Protein AF-A0A4W5J808-F1 (afdb_monomer_lite)

Structure (mmCIF, N/CA/C/O backbone):
data_AF-A0A4W5J808-F1
#
_entry.id   AF-A0A4W5J808-F1
#
loop_
_atom_site.group_PDB
_atom_site.id
_atom_site.type_symbol
_atom_site.label_atom_id
_atom_site.label_alt_id
_atom_site.label_comp_id
_atom_site.label_asym_id
_atom_site.label_entity_id
_atom_site.label_seq_id
_atom_site.pdbx_PDB_ins_code
_atom_site.Cartn_x
_atom_site.Cartn_y
_atom_site.Cartn_z
_atom_site.occupancy
_atom_site.B_iso_or_equiv
_atom_site.auth_seq_id
_atom_site.auth_comp_id
_atom_site.auth_asym_id
_atom_site.auth_atom_id
_atom_site.pdbx_PDB_model_num
ATOM 1 N N . MET A 1 1 ? -0.657 8.018 26.891 1.00 48.66 1 MET A N 1
ATOM 2 C CA . MET A 1 1 ? -0.745 6.815 26.042 1.00 48.66 1 MET A CA 1
ATOM 3 C C . MET A 1 1 ? 0.176 5.781 26.646 1.00 48.66 1 MET A C 1
ATOM 5 O O . MET A 1 1 ? 1.344 6.091 26.844 1.00 48.66 1 MET A O 1
ATOM 9 N N . PHE A 1 2 ? -0.355 4.618 27.006 1.00 52.44 2 PHE A N 1
ATOM 10 C CA . PHE A 1 2 ? 0.440 3.509 27.525 1.00 52.44 2 PHE A CA 1
ATOM 11 C C . PHE A 1 2 ? 0.382 2.375 26.500 1.00 52.44 2 PHE A C 1
ATOM 13 O O . PHE A 1 2 ? -0.707 2.020 26.044 1.00 52.44 2 PHE A O 1
ATOM 20 N N . GLN A 1 3 ? 1.549 1.876 26.096 1.00 56.50 3 GLN A N 1
ATOM 21 C CA . GLN A 1 3 ? 1.677 0.667 25.284 1.00 56.50 3 GLN A CA 1
ATOM 22 C C . GLN A 1 3 ? 1.714 -0.528 26.234 1.00 56.50 3 GLN A C 1
ATOM 24 O O . GLN A 1 3 ? 2.425 -0.494 27.239 1.00 56.50 3 GLN A O 1
ATOM 29 N N . VAL A 1 4 ? 0.891 -1.537 25.962 1.00 56.28 4 VAL A N 1
ATOM 30 C CA . VAL A 1 4 ? 0.728 -2.703 26.832 1.00 56.28 4 VAL A CA 1
ATOM 31 C C . VAL A 1 4 ? 1.197 -3.943 26.084 1.00 56.28 4 VAL A C 1
ATOM 33 O O . VAL A 1 4 ? 0.622 -4.304 25.056 1.00 56.28 4 VAL A O 1
ATOM 36 N N . GLU A 1 5 ? 2.216 -4.602 26.633 1.00 57.31 5 GLU A N 1
ATOM 37 C CA . GLU A 1 5 ? 2.639 -5.942 26.235 1.00 57.31 5 GLU A CA 1
ATOM 38 C C . GLU A 1 5 ? 2.544 -6.906 27.429 1.00 57.31 5 GLU A C 1
ATOM 40 O O . GLU A 1 5 ? 3.009 -6.567 28.523 1.00 57.31 5 GLU A O 1
ATOM 45 N N . PRO A 1 6 ? 1.961 -8.109 27.251 1.00 61.16 6 PRO A N 1
ATOM 46 C CA . PRO A 1 6 ? 1.316 -8.623 26.033 1.00 61.16 6 PRO A CA 1
ATOM 47 C C . PRO A 1 6 ? -0.067 -7.989 25.773 1.00 61.16 6 PRO A C 1
ATOM 49 O O . PRO A 1 6 ? -0.650 -7.382 26.669 1.00 61.16 6 PRO A O 1
ATOM 52 N N . ASN A 1 7 ? -0.612 -8.158 24.556 1.00 65.75 7 ASN A N 1
ATOM 53 C CA . ASN A 1 7 ? -1.969 -7.710 24.202 1.00 65.75 7 ASN A CA 1
ATOM 54 C C . ASN A 1 7 ? -2.997 -8.216 25.248 1.00 65.75 7 ASN A C 1
ATOM 56 O O . ASN A 1 7 ? -3.204 -9.431 25.338 1.00 65.75 7 ASN A O 1
ATOM 60 N N . PRO A 1 8 ? -3.674 -7.324 26.002 1.00 71.62 8 PRO A N 1
ATOM 61 C CA . PRO A 1 8 ? -4.620 -7.720 27.048 1.00 71.62 8 PRO A CA 1
ATOM 62 C C . PRO A 1 8 ? -5.931 -8.321 26.503 1.00 71.62 8 PRO A C 1
ATOM 64 O O . PRO A 1 8 ? -6.691 -8.917 27.266 1.00 71.62 8 PRO A O 1
ATOM 67 N N . PHE A 1 9 ? -6.189 -8.213 25.192 1.00 75.12 9 PHE A N 1
ATOM 68 C CA . PHE A 1 9 ? -7.379 -8.721 24.499 1.00 75.12 9 PHE A CA 1
ATOM 69 C C . PHE A 1 9 ? -7.012 -9.670 23.333 1.00 75.12 9 PHE A C 1
ATOM 71 O O . PHE A 1 9 ? -7.185 -9.323 22.158 1.00 75.12 9 PHE A O 1
ATOM 78 N N . PRO A 1 10 ? -6.513 -10.889 23.619 1.00 73.38 10 PRO A N 1
ATOM 79 C CA . PRO A 1 10 ? -5.966 -11.806 22.614 1.00 73.38 10 PRO A CA 1
ATOM 80 C C . PRO A 1 10 ? -7.026 -12.636 21.853 1.00 73.38 10 PRO A C 1
ATOM 82 O O . PRO A 1 10 ? -6.731 -13.730 21.378 1.00 73.38 10 PRO A O 1
ATOM 85 N N . PHE A 1 11 ? -8.275 -12.174 21.766 1.00 76.44 11 PHE A N 1
ATOM 86 C CA . PHE A 1 11 ? -9.407 -12.953 21.245 1.00 76.44 11 PHE A CA 1
ATOM 87 C C . PHE A 1 11 ? -10.362 -12.103 20.391 1.00 76.44 11 PHE A C 1
ATOM 89 O O . PHE A 1 11 ? -10.309 -10.876 20.417 1.00 76.44 11 PHE A O 1
ATOM 96 N N . ASN A 1 12 ? -11.263 -12.768 19.654 1.00 78.88 12 ASN A N 1
ATOM 97 C CA . ASN A 1 12 ? -12.318 -12.153 18.829 1.00 78.88 12 ASN A CA 1
ATOM 98 C C . ASN A 1 12 ? -11.806 -11.141 17.786 1.00 78.88 12 ASN A C 1
ATOM 100 O O . ASN A 1 12 ? -12.382 -10.065 17.613 1.00 78.88 12 ASN A O 1
ATOM 104 N N . PHE A 1 13 ? -10.716 -11.487 17.101 1.00 76.69 13 PHE A N 1
ATOM 105 C CA . PHE A 1 13 ? -10.187 -10.705 15.985 1.00 76.69 13 PHE A CA 1
ATOM 106 C C . PHE A 1 13 ? -11.044 -10.846 14.727 1.00 76.69 13 PHE A C 1
ATOM 108 O O . PHE A 1 13 ? -11.731 -11.854 14.532 1.00 76.69 13 PHE A O 1
ATOM 115 N N . VAL A 1 14 ? -10.930 -9.870 13.826 1.00 72.94 14 VAL A N 1
ATOM 116 C CA . VAL A 1 14 ? -11.426 -10.021 12.456 1.00 72.94 14 VAL A CA 1
ATOM 117 C C . VAL A 1 14 ? -10.689 -11.191 11.793 1.00 72.94 14 VAL A C 1
ATOM 119 O O . VAL A 1 14 ? -9.464 -11.301 11.875 1.00 72.94 14 VAL A O 1
ATOM 122 N N . ALA A 1 15 ? -11.434 -12.090 11.144 1.00 73.94 15 ALA A N 1
ATOM 123 C CA . ALA A 1 15 ? -10.866 -13.271 10.495 1.00 73.94 15 ALA A CA 1
ATOM 124 C C . ALA A 1 15 ? -9.753 -12.877 9.503 1.00 73.94 15 ALA A C 1
ATOM 126 O O . ALA A 1 15 ? -9.943 -11.976 8.690 1.00 73.94 15 ALA A O 1
ATOM 127 N N . ASN A 1 16 ? -8.607 -13.565 9.572 1.00 67.06 16 ASN A N 1
ATOM 128 C CA . ASN A 1 16 ? -7.367 -13.281 8.826 1.00 67.06 16 ASN A CA 1
ATOM 129 C C . ASN A 1 16 ? -6.622 -11.983 9.212 1.00 67.06 16 ASN A C 1
ATOM 131 O O . ASN A 1 16 ? -5.627 -11.652 8.573 1.00 67.06 16 ASN A O 1
ATOM 135 N N . TYR A 1 17 ? -7.041 -11.290 10.277 1.00 67.00 17 TYR A N 1
ATOM 136 C CA . TYR A 1 17 ? -6.385 -10.089 10.809 1.00 67.00 17 TYR A CA 1
ATOM 137 C C . TYR A 1 17 ? -6.139 -10.213 12.314 1.00 67.00 17 TYR A C 1
ATOM 139 O O . TYR A 1 17 ? -6.773 -9.549 13.137 1.00 67.00 17 TYR A O 1
ATOM 147 N N . THR A 1 18 ? -5.191 -11.068 12.697 1.00 73.94 18 THR A N 1
ATOM 148 C CA . THR A 1 18 ? -4.686 -11.079 14.076 1.00 73.94 18 THR A CA 1
ATOM 149 C C . THR A 1 18 ? -3.943 -9.778 14.358 1.00 73.94 18 THR A C 1
ATOM 151 O O . THR A 1 18 ? -3.205 -9.289 13.499 1.00 73.94 18 THR A O 1
ATOM 154 N N . VAL A 1 19 ? -4.129 -9.201 15.545 1.00 66.81 19 VAL A N 1
ATOM 155 C CA . VAL A 1 19 ? -3.359 -8.024 15.973 1.00 66.81 19 VAL A CA 1
ATOM 156 C C . VAL A 1 19 ? -1.873 -8.382 15.976 1.00 66.81 19 VAL A C 1
ATOM 158 O O . VAL A 1 19 ? -1.468 -9.309 16.674 1.00 66.81 19 VAL A O 1
ATOM 161 N N . SER A 1 20 ? -1.089 -7.675 15.161 1.00 66.56 20 SER A N 1
ATOM 162 C CA . SER A 1 20 ? 0.357 -7.895 15.009 1.00 66.56 20 SER A CA 1
ATOM 163 C C . SER A 1 20 ? 1.186 -6.774 15.638 1.00 66.56 20 SER A C 1
ATOM 165 O O . SER A 1 20 ? 2.381 -6.937 15.860 1.00 66.56 20 SER A O 1
ATOM 167 N N . THR A 1 21 ? 0.564 -5.631 15.931 1.00 67.19 21 THR A N 1
ATOM 168 C CA . THR A 1 21 ? 1.190 -4.532 16.668 1.00 67.19 21 THR A CA 1
ATOM 169 C C . THR A 1 21 ? 1.047 -4.703 18.177 1.00 67.19 21 THR A C 1
ATOM 171 O O . THR A 1 21 ? 0.202 -5.461 18.655 1.00 67.19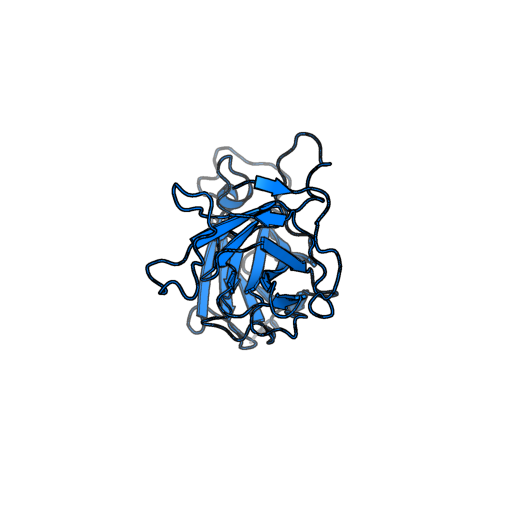 21 THR A O 1
ATOM 174 N N . GLU A 1 22 ? 1.811 -3.916 18.930 1.00 70.38 22 GLU A N 1
ATOM 175 C CA . GLU A 1 22 ? 1.505 -3.598 20.326 1.00 70.38 22 GLU A CA 1
ATOM 176 C C . GLU A 1 22 ? 0.061 -3.065 20.464 1.00 70.38 22 GLU A C 1
ATOM 178 O O . GLU A 1 22 ? -0.581 -2.691 19.475 1.00 70.38 22 GLU A O 1
ATOM 183 N N . VAL A 1 23 ? -0.456 -3.003 21.696 1.00 68.19 23 VAL A N 1
ATOM 184 C CA . VAL A 1 23 ? -1.757 -2.384 21.994 1.00 68.19 23 VAL A CA 1
ATOM 185 C C . VAL A 1 23 ? -1.537 -1.055 22.688 1.00 68.19 23 VAL A C 1
ATOM 187 O O . VAL A 1 23 ? -0.856 -0.985 23.711 1.00 68.19 23 VAL A O 1
ATOM 190 N N . ALA A 1 24 ? -2.150 -0.001 22.162 1.00 66.88 24 ALA A N 1
ATOM 191 C CA . ALA A 1 24 ? -2.162 1.296 22.814 1.00 66.88 24 ALA A CA 1
ATOM 192 C C . ALA A 1 24 ? -3.522 1.563 23.452 1.00 66.88 24 ALA A C 1
ATOM 194 O O . ALA A 1 24 ? -4.551 1.395 22.804 1.00 66.88 24 ALA A O 1
ATOM 195 N N . SER A 1 25 ? -3.528 2.033 24.698 1.00 61.59 25 SER A N 1
ATOM 196 C CA . SER A 1 25 ? -4.752 2.473 25.372 1.00 61.59 25 SER A CA 1
ATOM 197 C C . SER A 1 25 ? -4.634 3.919 25.855 1.00 61.59 25 SER A C 1
ATOM 199 O O . SER A 1 25 ? -3.560 4.386 26.270 1.00 61.59 25 SER A O 1
ATOM 201 N N . MET A 1 26 ? -5.749 4.644 25.767 1.00 64.69 26 MET A N 1
ATOM 202 C CA . MET A 1 26 ? -5.923 5.988 26.308 1.00 64.69 26 MET A CA 1
ATOM 203 C C . MET A 1 26 ? -7.266 6.070 27.032 1.00 64.69 26 MET A C 1
ATOM 205 O O . MET A 1 26 ? -8.298 5.728 26.468 1.00 64.69 26 MET A O 1
ATOM 209 N N . GLU A 1 27 ? -7.239 6.549 28.274 1.00 64.81 27 GLU A N 1
ATOM 210 C CA . GLU A 1 27 ? -8.421 6.786 29.102 1.00 64.81 27 GLU A CA 1
ATOM 211 C C . GLU A 1 27 ? -8.396 8.244 29.576 1.00 64.81 27 GLU A C 1
ATOM 213 O O . GLU A 1 27 ? -7.372 8.714 30.079 1.00 64.81 27 GLU A O 1
ATOM 218 N N . PHE A 1 28 ? -9.517 8.954 29.435 1.00 62.00 28 PHE A N 1
ATOM 219 C CA . PHE A 1 28 ? -9.739 10.226 30.118 1.00 62.00 28 PHE A CA 1
ATOM 220 C C . PHE A 1 28 ? -10.560 9.983 31.380 1.00 62.00 28 PHE A C 1
ATOM 222 O O . PHE A 1 28 ? -11.562 9.270 31.351 1.00 62.00 28 PHE A O 1
ATOM 229 N N . ARG A 1 29 ? -10.148 10.604 32.486 1.00 61.34 29 ARG A N 1
ATOM 230 C CA . ARG A 1 29 ? -10.893 10.603 33.746 1.00 61.34 29 ARG A CA 1
ATOM 231 C C . ARG A 1 29 ? -11.205 12.033 34.158 1.00 61.34 29 ARG A C 1
ATOM 233 O O . ARG A 1 29 ? -10.364 12.914 33.998 1.00 61.34 29 ARG A O 1
ATOM 240 N N . ALA A 1 30 ? -12.399 12.257 34.694 1.00 62.97 30 ALA A N 1
ATOM 241 C CA . ALA A 1 30 ? -12.714 13.496 35.394 1.00 62.97 30 ALA A CA 1
ATOM 242 C C . ALA A 1 30 ? -11.941 13.553 36.726 1.00 62.97 30 ALA A C 1
ATOM 244 O O . ALA A 1 30 ? -11.444 12.531 37.201 1.00 62.97 30 ALA A O 1
ATOM 245 N N . GLU A 1 31 ? -11.856 14.726 37.365 1.00 73.00 31 GLU A N 1
ATOM 246 C CA . GLU A 1 31 ? -11.135 14.893 38.646 1.00 73.00 31 GLU A CA 1
ATOM 247 C C . GLU A 1 31 ? -11.632 13.944 39.753 1.00 73.00 31 GLU A C 1
ATOM 249 O O . GLU A 1 31 ? -10.880 13.567 40.646 1.00 73.00 31 GLU A O 1
ATOM 254 N N . ASN A 1 32 ? -12.887 13.496 39.665 1.00 72.25 32 ASN A N 1
ATOM 255 C CA . ASN A 1 32 ? -13.487 12.513 40.568 1.00 72.25 32 ASN A CA 1
ATOM 256 C C . ASN A 1 32 ? -13.116 11.045 40.244 1.00 72.25 32 ASN A C 1
ATOM 258 O O . ASN A 1 32 ? -13.666 10.128 40.850 1.00 72.25 32 ASN A O 1
ATOM 262 N N . GLY A 1 33 ? -12.238 10.807 39.266 1.00 69.56 33 GLY A N 1
ATOM 263 C CA . GLY A 1 33 ? -11.782 9.483 38.844 1.00 69.56 33 GLY A CA 1
ATOM 264 C C . GLY A 1 33 ? -12.746 8.709 37.940 1.00 69.56 33 GLY A C 1
ATOM 265 O O . GLY A 1 33 ? -12.393 7.603 37.518 1.00 69.56 33 GLY A O 1
ATOM 266 N N . SER A 1 34 ? -13.926 9.261 37.627 1.00 71.31 34 SER A N 1
ATOM 267 C CA . SER A 1 34 ? -14.876 8.652 36.686 1.00 71.31 34 SER A CA 1
ATOM 268 C C . SER A 1 34 ? -14.357 8.730 35.252 1.00 71.31 34 SER A C 1
ATOM 270 O O . SER A 1 34 ? -13.792 9.746 34.846 1.00 71.31 34 SER A O 1
ATOM 272 N N . GLN A 1 35 ? -14.535 7.648 34.495 1.00 61.66 35 GLN A N 1
ATOM 273 C CA . GLN A 1 35 ? -14.165 7.595 33.085 1.00 61.66 35 GLN A CA 1
ATOM 274 C C . GLN A 1 35 ? -15.021 8.589 32.292 1.00 61.66 35 GLN A C 1
ATOM 276 O O . GLN A 1 35 ? -16.243 8.609 32.438 1.00 61.66 35 GLN A O 1
ATOM 281 N N . ILE A 1 36 ? -14.381 9.406 31.458 1.00 57.44 36 ILE A N 1
ATOM 282 C CA . ILE A 1 36 ? -15.054 10.277 30.495 1.00 57.44 36 ILE A CA 1
ATOM 283 C C . ILE A 1 36 ? -15.150 9.485 29.188 1.00 57.44 36 ILE A C 1
ATOM 285 O O . ILE A 1 36 ? -14.131 9.324 28.508 1.00 57.44 36 ILE A O 1
ATOM 289 N N . PRO A 1 37 ? -16.334 8.961 28.825 1.00 56.88 37 PRO A N 1
ATOM 290 C CA . PRO A 1 37 ? -16.509 8.320 27.535 1.00 56.88 37 PRO A CA 1
ATOM 291 C C . PRO A 1 37 ? -16.408 9.391 26.450 1.00 56.88 37 PRO A C 1
ATOM 293 O O . PRO A 1 37 ? -17.203 10.328 26.419 1.00 56.88 37 PRO A O 1
ATOM 296 N N . ILE A 1 38 ? -15.423 9.260 25.564 1.00 56.75 38 ILE A N 1
ATOM 297 C CA . ILE A 1 38 ? -15.397 10.012 24.313 1.00 56.75 38 ILE A CA 1
ATOM 298 C C . ILE A 1 38 ? -15.801 9.031 23.215 1.00 56.75 38 ILE A C 1
ATOM 300 O O . ILE A 1 38 ? -15.002 8.199 22.784 1.00 56.75 38 ILE A O 1
ATOM 304 N N . SER A 1 39 ? -17.071 9.095 22.827 1.00 57.03 39 SER A N 1
ATOM 305 C CA . SER A 1 39 ? -17.605 8.418 21.650 1.00 57.03 39 SER A CA 1
ATOM 306 C C . SER A 1 39 ? -17.792 9.443 20.536 1.00 57.03 39 SER A C 1
ATOM 308 O O . SER A 1 39 ? -18.236 10.560 20.799 1.00 57.03 39 SER A O 1
ATOM 310 N N . ASP A 1 40 ? -17.483 9.045 19.304 1.00 60.34 40 ASP A N 1
ATOM 311 C CA . ASP A 1 40 ? -17.917 9.750 18.095 1.00 60.34 40 ASP A CA 1
ATOM 312 C C . ASP A 1 40 ? -17.328 11.158 17.931 1.00 60.34 40 ASP A C 1
ATOM 314 O O . ASP A 1 40 ? -18.039 12.125 17.655 1.00 60.34 40 ASP A O 1
ATOM 318 N N . LEU A 1 41 ? -16.002 11.269 18.073 1.00 65.38 41 LEU A N 1
ATOM 319 C CA . LEU A 1 41 ? -15.293 12.478 17.647 1.00 65.38 41 LEU A CA 1
ATOM 320 C C . LEU A 1 41 ? -15.590 12.752 16.166 1.00 65.38 41 LEU A C 1
ATOM 322 O O . LEU A 1 41 ? -15.536 11.842 15.335 1.00 65.38 41 LEU A O 1
ATOM 326 N N . ASP A 1 42 ? -15.888 14.012 15.846 1.00 69.44 42 ASP A N 1
ATOM 327 C CA . ASP A 1 42 ? -16.000 14.471 14.460 1.00 69.44 42 ASP A CA 1
ATOM 328 C C . ASP A 1 42 ? -14.661 14.280 13.727 1.00 69.44 42 ASP A C 1
ATOM 330 O O . ASP A 1 42 ? -13.604 14.203 14.356 1.00 69.44 42 ASP A O 1
ATOM 334 N N . ASP A 1 43 ? -14.677 14.245 12.396 1.00 66.94 43 ASP A N 1
ATOM 335 C CA . ASP A 1 43 ? -13.485 14.038 11.558 1.00 66.94 43 ASP A CA 1
ATOM 336 C C . ASP A 1 43 ? -12.378 15.048 11.902 1.00 66.94 43 ASP A C 1
ATOM 338 O O . ASP A 1 43 ? -11.196 14.709 11.956 1.00 66.94 43 ASP A O 1
ATOM 342 N N . ASN A 1 44 ? -12.778 16.281 12.229 1.00 68.81 44 ASN A N 1
ATOM 343 C CA . ASN A 1 44 ? -11.887 17.375 12.620 1.00 68.81 44 ASN A CA 1
ATOM 344 C C . ASN A 1 44 ? -11.273 17.215 14.022 1.00 68.81 44 ASN A C 1
ATOM 346 O O . ASN A 1 44 ? -10.380 17.974 14.396 1.00 68.81 44 ASN A O 1
ATOM 350 N N . GLN A 1 45 ? -11.777 16.272 14.815 1.00 72.62 45 GLN A N 1
ATOM 351 C CA . GLN A 1 45 ? -11.338 15.975 16.178 1.00 72.62 45 GLN A CA 1
ATOM 352 C C . GLN A 1 45 ? -10.777 14.553 16.309 1.00 72.62 45 GLN A C 1
ATOM 354 O O . GLN A 1 45 ? -10.458 14.132 17.421 1.00 72.62 45 GLN A O 1
ATOM 359 N N . ALA A 1 46 ? -10.654 13.814 15.202 1.00 79.38 46 ALA A N 1
ATOM 360 C CA . ALA A 1 46 ? -10.153 12.451 15.214 1.00 79.38 46 ALA A CA 1
ATOM 361 C C . ALA A 1 46 ? -8.732 12.375 15.792 1.00 79.38 46 ALA A C 1
ATOM 363 O O . ALA A 1 46 ? -7.894 13.264 15.617 1.00 79.38 46 ALA A O 1
ATOM 364 N N . ILE A 1 47 ? -8.462 11.287 16.505 1.00 82.88 47 ILE A N 1
ATOM 365 C CA . ILE A 1 47 ? -7.197 11.072 17.195 1.00 82.88 47 ILE A CA 1
ATOM 366 C C . ILE A 1 47 ? -6.275 10.269 16.284 1.00 82.88 47 ILE A C 1
ATOM 368 O O . ILE A 1 47 ? -6.641 9.196 15.809 1.00 82.88 47 ILE A O 1
ATOM 372 N N . THR A 1 48 ? -5.044 10.743 16.100 1.00 87.88 48 THR A N 1
ATOM 373 C CA . THR A 1 48 ? -3.995 9.956 15.446 1.00 87.88 48 THR A CA 1
ATOM 374 C C . THR A 1 48 ? -3.291 9.079 16.470 1.00 87.88 48 THR A C 1
ATOM 376 O O . THR A 1 48 ? -2.620 9.564 17.382 1.00 87.88 48 THR A O 1
ATOM 379 N N . VAL A 1 49 ? -3.418 7.770 16.299 1.00 87.62 49 VAL A N 1
ATOM 380 C CA . VAL A 1 49 ? -2.790 6.744 17.127 1.00 87.62 49 VAL A CA 1
ATOM 381 C C . VAL A 1 49 ? -1.726 6.041 16.304 1.00 87.62 49 VAL A C 1
ATOM 383 O O . VAL A 1 49 ? -1.953 5.682 15.153 1.00 87.62 49 VAL A O 1
ATOM 386 N N . ALA A 1 50 ? -0.555 5.823 16.892 1.00 87.56 50 ALA A N 1
ATOM 387 C CA . ALA A 1 50 ? 0.536 5.145 16.218 1.00 87.56 50 ALA A CA 1
ATOM 388 C C . ALA A 1 50 ? 1.092 4.026 17.098 1.00 87.56 50 ALA A C 1
ATOM 390 O O . ALA A 1 50 ? 1.522 4.277 18.225 1.00 87.56 50 ALA A O 1
ATOM 391 N N . VAL A 1 51 ? 1.075 2.803 16.573 1.00 84.00 51 VAL A N 1
ATOM 392 C CA . VAL A 1 51 ? 1.328 1.564 17.312 1.00 84.00 51 VAL A CA 1
ATOM 393 C C . VAL A 1 51 ? 2.447 0.781 16.635 1.00 84.00 51 VAL A C 1
ATOM 395 O O . VAL A 1 51 ? 2.445 0.619 15.413 1.00 84.00 51 VAL A O 1
ATOM 398 N N . ASN A 1 52 ? 3.436 0.344 17.413 1.00 83.12 52 ASN A N 1
ATOM 399 C CA . ASN A 1 52 ? 4.622 -0.320 16.879 1.00 83.12 52 ASN A CA 1
ATOM 400 C C . ASN A 1 52 ? 4.318 -1.781 16.550 1.00 83.12 52 ASN A C 1
ATOM 402 O O . ASN A 1 52 ? 3.517 -2.427 17.220 1.00 83.12 52 ASN A O 1
ATOM 406 N N . ASN A 1 53 ? 4.962 -2.305 15.516 1.00 76.06 53 ASN A N 1
ATOM 407 C CA . ASN A 1 53 ? 4.909 -3.718 15.181 1.00 76.06 53 ASN A CA 1
ATOM 408 C C . ASN A 1 53 ? 5.851 -4.495 16.120 1.00 76.06 53 ASN A C 1
ATOM 410 O O . ASN A 1 53 ? 7.066 -4.325 16.027 1.00 76.06 53 ASN A O 1
ATOM 414 N N . GLY A 1 54 ? 5.307 -5.329 17.014 1.00 57.22 54 GLY A N 1
ATOM 415 C CA . GLY A 1 54 ? 6.074 -6.002 18.079 1.00 57.22 54 GLY A CA 1
ATOM 416 C C . GLY A 1 54 ? 7.124 -7.001 17.570 1.00 57.22 54 GLY A C 1
ATOM 417 O O . GLY A 1 54 ? 8.015 -7.401 18.307 1.00 57.22 54 GLY A O 1
ATOM 418 N N . SER A 1 55 ? 7.077 -7.380 16.287 1.00 52.31 55 SER A N 1
ATOM 419 C CA . SER A 1 55 ? 8.092 -8.230 15.650 1.00 52.31 55 SER A CA 1
ATOM 420 C C . SER A 1 55 ? 9.278 -7.459 15.047 1.00 52.31 55 SER A C 1
ATOM 422 O O . SER A 1 55 ? 10.130 -8.074 14.412 1.00 52.31 55 SER A O 1
ATOM 424 N N . ALA A 1 56 ? 9.317 -6.124 15.149 1.00 47.06 56 ALA A N 1
ATOM 425 C CA . ALA A 1 56 ? 10.355 -5.291 14.526 1.00 47.06 56 ALA A CA 1
ATOM 426 C C . ALA A 1 56 ? 11.623 -5.119 15.390 1.00 47.06 56 ALA A C 1
ATOM 428 O O . ALA A 1 56 ? 12.612 -4.543 14.933 1.00 47.06 56 ALA A O 1
ATOM 429 N N . THR A 1 57 ? 11.627 -5.626 16.622 1.00 35.22 57 THR A N 1
ATOM 430 C CA . THR A 1 57 ? 12.827 -5.731 17.454 1.00 35.22 57 THR A CA 1
ATOM 431 C C . THR A 1 57 ? 13.514 -7.060 17.159 1.00 35.22 57 THR A C 1
ATOM 433 O O . THR A 1 57 ? 13.166 -8.041 17.795 1.00 35.22 57 THR A O 1
ATOM 436 N N . ASP A 1 58 ? 14.383 -7.111 16.138 1.00 34.03 58 ASP A N 1
ATOM 437 C CA . ASP A 1 58 ? 15.538 -8.040 16.032 1.00 34.03 58 ASP A CA 1
ATOM 438 C C . ASP A 1 58 ? 16.254 -7.947 14.666 1.00 34.03 58 ASP A C 1
ATOM 440 O O . ASP A 1 58 ? 16.556 -8.939 14.002 1.00 34.03 58 ASP A O 1
ATOM 444 N N . SER A 1 59 ? 16.603 -6.737 14.225 1.00 33.00 59 SER A N 1
ATOM 445 C CA . SER A 1 59 ? 17.577 -6.581 13.138 1.00 33.00 59 SER A CA 1
ATOM 446 C C . SER A 1 59 ? 18.608 -5.519 13.495 1.00 33.00 59 SER A C 1
ATOM 448 O O . SER A 1 59 ? 18.369 -4.318 13.379 1.00 33.00 59 SER A O 1
ATOM 450 N N . ASN A 1 60 ? 19.756 -6.006 13.966 1.00 30.27 60 ASN A N 1
ATOM 451 C CA . ASN A 1 60 ? 20.997 -5.279 14.208 1.00 30.27 60 ASN A CA 1
ATOM 452 C C . ASN A 1 60 ? 21.218 -4.106 13.237 1.00 30.27 60 ASN A C 1
ATOM 454 O O . ASN A 1 60 ? 21.437 -4.327 12.052 1.00 30.27 60 ASN A O 1
ATOM 458 N N . GLY A 1 61 ? 21.261 -2.880 13.768 1.00 30.11 61 GLY A N 1
ATOM 459 C CA . GLY A 1 61 ? 22.271 -1.864 13.432 1.00 30.11 61 GLY A CA 1
ATOM 460 C C . GLY A 1 61 ? 22.483 -1.430 11.973 1.00 30.11 61 GLY A C 1
ATOM 461 O O . GLY A 1 61 ? 23.470 -0.749 11.710 1.00 30.11 61 GLY A O 1
ATOM 462 N N . ALA A 1 62 ? 21.604 -1.770 11.034 1.00 29.38 62 ALA A N 1
ATOM 463 C CA . ALA A 1 62 ? 21.658 -1.307 9.653 1.00 29.38 62 ALA A CA 1
ATOM 464 C C . ALA A 1 62 ? 20.232 -1.010 9.184 1.00 29.38 62 ALA A C 1
ATOM 466 O O . ALA A 1 62 ? 19.399 -1.907 9.094 1.00 29.38 62 ALA A O 1
ATOM 467 N N . GLY A 1 63 ? 19.934 0.269 8.950 1.00 34.66 63 GLY A N 1
ATOM 468 C CA . GLY A 1 63 ? 18.598 0.733 8.599 1.00 34.66 63 GLY A CA 1
ATOM 469 C C . GLY A 1 63 ? 18.067 0.065 7.335 1.00 34.66 63 GLY A C 1
ATOM 470 O O . GLY A 1 63 ? 18.450 0.434 6.231 1.00 34.66 63 GLY A O 1
ATOM 471 N N . VAL A 1 64 ? 17.149 -0.883 7.508 1.00 39.00 64 VAL A N 1
ATOM 472 C CA . VAL A 1 64 ? 16.220 -1.313 6.466 1.00 39.00 64 VAL A CA 1
ATOM 473 C C . VAL A 1 64 ? 14.840 -1.408 7.106 1.00 39.00 64 VAL A C 1
ATOM 475 O O . VAL A 1 64 ? 14.425 -2.430 7.639 1.00 39.00 64 VAL A O 1
ATOM 478 N N . THR A 1 65 ? 14.130 -0.287 7.051 1.00 47.09 65 THR A N 1
ATOM 479 C CA . THR A 1 65 ? 12.705 -0.092 7.356 1.00 47.09 65 THR A CA 1
ATOM 480 C C . THR A 1 65 ? 11.811 -0.736 6.282 1.00 47.09 65 THR A C 1
ATOM 482 O O . THR A 1 65 ? 10.880 -0.116 5.765 1.00 47.09 65 THR A O 1
ATOM 485 N N . GLY A 1 66 ? 12.147 -1.958 5.867 1.00 54.88 66 GLY A N 1
ATOM 486 C CA . GLY A 1 66 ? 11.602 -2.581 4.665 1.00 54.88 66 GLY A CA 1
ATOM 487 C C . GLY A 1 66 ? 10.290 -3.310 4.920 1.00 54.88 66 GLY A C 1
ATOM 488 O O . GLY A 1 66 ? 10.206 -4.171 5.794 1.00 54.88 66 GLY A O 1
ATOM 489 N N . VAL A 1 67 ? 9.277 -3.012 4.108 1.00 63.22 67 VAL A N 1
ATOM 490 C CA . VAL A 1 67 ? 8.171 -3.946 3.869 1.00 63.22 67 VAL A CA 1
ATOM 491 C C . VAL A 1 67 ? 8.759 -5.257 3.337 1.00 63.22 67 VAL A C 1
ATOM 493 O O . VAL A 1 67 ? 9.678 -5.195 2.515 1.00 63.22 67 VAL A O 1
ATOM 496 N N . PRO A 1 68 ? 8.264 -6.437 3.759 1.00 73.62 68 PRO A N 1
ATOM 497 C CA . PRO A 1 68 ? 8.699 -7.703 3.182 1.00 73.62 68 PRO A CA 1
ATOM 498 C C . PRO A 1 68 ? 8.636 -7.665 1.652 1.00 73.62 68 PRO A C 1
ATOM 500 O O . PRO A 1 68 ? 7.633 -7.250 1.067 1.00 73.62 68 PRO A O 1
ATOM 503 N N . LEU A 1 69 ? 9.734 -8.064 1.007 1.00 83.44 69 LEU A N 1
ATOM 504 C CA . LEU A 1 69 ? 9.844 -8.050 -0.447 1.00 83.44 69 LEU A CA 1
ATOM 505 C C . LEU A 1 69 ? 8.810 -9.011 -1.049 1.00 83.44 69 LEU A C 1
ATOM 507 O O . LEU A 1 69 ? 8.908 -10.221 -0.861 1.00 83.44 69 LEU A O 1
ATOM 511 N N . ALA A 1 70 ? 7.850 -8.473 -1.798 1.00 87.75 70 ALA A N 1
ATOM 512 C CA . ALA A 1 70 ? 6.844 -9.257 -2.509 1.00 87.75 70 ALA A CA 1
ATOM 513 C C . ALA A 1 70 ? 7.360 -9.763 -3.865 1.00 87.75 70 ALA A C 1
ATOM 515 O O . ALA A 1 70 ? 6.938 -10.812 -4.344 1.00 87.75 70 ALA A O 1
ATOM 516 N N . GLY A 1 71 ? 8.290 -9.041 -4.494 1.00 91.06 71 GLY A N 1
ATOM 517 C CA . GLY A 1 71 ? 8.922 -9.483 -5.733 1.00 91.06 71 GLY A CA 1
ATOM 518 C C . GLY A 1 71 ? 9.976 -8.512 -6.247 1.00 91.06 71 GLY A C 1
ATOM 519 O O . GLY A 1 71 ? 9.999 -7.340 -5.872 1.00 91.06 71 GLY A O 1
ATOM 520 N N . ALA A 1 72 ? 10.843 -8.993 -7.139 1.00 94.94 72 ALA A N 1
ATOM 521 C CA . ALA A 1 72 ? 11.860 -8.166 -7.775 1.00 94.94 72 ALA A CA 1
ATOM 522 C C . ALA A 1 72 ? 12.109 -8.563 -9.236 1.00 94.94 72 ALA A C 1
ATOM 524 O O . ALA A 1 72 ? 12.058 -9.743 -9.587 1.00 94.94 72 ALA A O 1
ATOM 525 N N . ILE A 1 73 ? 12.425 -7.583 -10.084 1.00 95.94 73 ILE A N 1
ATOM 526 C CA . ILE A 1 73 ? 12.684 -7.788 -11.515 1.00 95.94 73 ILE A CA 1
ATOM 527 C C . ILE A 1 73 ? 13.730 -6.805 -12.046 1.00 95.94 73 ILE A C 1
ATOM 529 O O . ILE A 1 73 ? 13.835 -5.672 -11.585 1.00 95.94 73 ILE A O 1
ATOM 533 N N . ASN A 1 74 ? 14.497 -7.228 -13.050 1.00 95.31 74 ASN A N 1
ATOM 534 C CA . ASN A 1 74 ? 15.377 -6.331 -13.795 1.00 95.31 74 ASN A CA 1
ATOM 535 C C . ASN A 1 74 ? 14.578 -5.646 -14.909 1.00 95.31 74 ASN A C 1
ATOM 537 O O . ASN A 1 74 ? 13.960 -6.329 -15.733 1.00 95.31 74 ASN A O 1
ATOM 541 N N . VAL A 1 75 ? 14.627 -4.318 -14.939 1.00 93.81 75 VAL A N 1
ATOM 542 C CA . VAL A 1 75 ? 14.045 -3.475 -15.986 1.00 93.81 75 VAL A CA 1
ATOM 543 C C . VAL A 1 75 ? 15.193 -2.802 -16.720 1.00 93.81 75 VAL A C 1
ATOM 545 O O . VAL A 1 75 ? 15.981 -2.072 -16.115 1.00 93.81 75 VAL A O 1
ATOM 548 N N . SER A 1 76 ? 15.312 -3.073 -18.016 1.00 91.56 76 SER A N 1
ATOM 549 C CA . SER A 1 76 ? 16.363 -2.494 -18.851 1.00 91.56 76 SER A CA 1
ATOM 550 C C . SER A 1 76 ? 16.209 -0.976 -18.964 1.00 91.56 76 SER A C 1
ATOM 552 O O . SER A 1 76 ? 15.172 -0.405 -18.623 1.00 91.56 76 SER A O 1
ATOM 554 N N . ARG A 1 77 ? 17.259 -0.293 -19.424 1.00 88.94 77 ARG A N 1
ATOM 555 C CA . ARG A 1 77 ? 17.181 1.126 -19.792 1.00 88.94 77 ARG A CA 1
ATOM 556 C C . ARG A 1 77 ? 16.166 1.318 -20.921 1.00 88.94 77 ARG A C 1
ATOM 558 O O . ARG A 1 77 ? 16.104 0.475 -21.812 1.00 88.94 77 ARG A O 1
ATOM 565 N N . CYS A 1 78 ? 15.459 2.450 -20.928 1.00 88.62 78 CYS A N 1
ATOM 566 C CA . CYS A 1 78 ? 14.441 2.751 -21.941 1.00 88.62 78 CYS A CA 1
ATOM 567 C C . CYS A 1 78 ? 13.301 1.729 -22.002 1.00 88.62 78 CYS A C 1
ATOM 569 O O . CYS A 1 78 ? 12.738 1.496 -23.070 1.00 88.62 78 CYS A O 1
ATOM 571 N N . ASP A 1 79 ? 12.981 1.106 -20.873 1.00 92.31 79 ASP A N 1
ATOM 572 C CA . ASP A 1 79 ? 12.002 0.029 -20.819 1.00 92.31 79 ASP A CA 1
ATOM 573 C C . ASP A 1 79 ? 10.991 0.260 -19.695 1.00 92.31 79 ASP A C 1
ATOM 575 O O . ASP A 1 79 ? 11.125 1.160 -18.858 1.00 92.31 79 ASP A O 1
ATOM 579 N N . SER A 1 80 ? 9.945 -0.554 -19.696 1.00 94.56 80 SER A N 1
ATOM 580 C CA . SER A 1 80 ? 8.873 -0.482 -18.721 1.00 94.56 80 SER A CA 1
ATOM 581 C C . SER A 1 80 ? 8.390 -1.859 -18.305 1.00 94.56 80 SER A C 1
ATOM 583 O O . SER A 1 80 ? 8.457 -2.832 -19.054 1.00 94.56 80 SER A O 1
ATOM 585 N N . VAL A 1 81 ? 7.877 -1.937 -17.086 1.00 97.06 81 VAL A N 1
ATOM 586 C CA . VAL A 1 81 ? 7.226 -3.133 -16.563 1.00 97.06 81 VAL A CA 1
ATOM 587 C C . VAL A 1 81 ? 5.942 -2.731 -15.863 1.00 97.06 81 VAL A C 1
ATOM 589 O O . VAL A 1 81 ? 5.894 -1.725 -15.157 1.00 97.06 81 VAL A O 1
ATOM 592 N N . ILE A 1 82 ? 4.899 -3.535 -16.037 1.00 97.81 82 ILE A N 1
ATOM 593 C CA . ILE A 1 82 ? 3.675 -3.411 -15.258 1.00 97.81 82 ILE A CA 1
ATOM 594 C C . ILE A 1 82 ? 3.746 -4.377 -14.090 1.00 97.81 82 ILE A C 1
ATOM 596 O O . ILE A 1 82 ? 3.927 -5.581 -14.255 1.00 97.81 82 ILE A O 1
ATOM 600 N N . VAL A 1 83 ? 3.581 -3.831 -12.900 1.00 97.69 83 VAL A N 1
ATOM 601 C CA . VAL A 1 83 ? 3.446 -4.561 -11.652 1.00 97.69 83 VAL A CA 1
ATOM 602 C C . VAL A 1 83 ? 1.952 -4.697 -11.381 1.00 97.69 83 VAL A C 1
ATOM 604 O O . VAL A 1 83 ? 1.300 -3.707 -11.059 1.00 97.69 83 VAL A O 1
ATOM 607 N N . ARG A 1 84 ? 1.391 -5.899 -11.532 1.00 97.00 84 ARG A N 1
ATOM 608 C CA . ARG A 1 84 ? 0.051 -6.205 -11.016 1.00 97.00 84 ARG A CA 1
ATOM 609 C C . ARG A 1 84 ? 0.187 -6.519 -9.534 1.00 97.00 84 ARG A C 1
ATOM 611 O O . ARG A 1 84 ? 0.914 -7.442 -9.176 1.00 97.00 84 ARG A O 1
ATOM 618 N N . VAL A 1 85 ? -0.508 -5.753 -8.710 1.00 96.12 85 VAL A N 1
ATOM 619 C CA . VAL A 1 85 ? -0.580 -5.902 -7.264 1.00 96.12 85 VAL A CA 1
ATOM 620 C C . VAL A 1 85 ? -1.917 -6.524 -6.908 1.00 96.12 85 VAL A C 1
ATOM 622 O O . VAL A 1 85 ? -2.963 -5.919 -7.143 1.00 96.12 85 VAL A O 1
ATOM 625 N N . SER A 1 86 ? -1.871 -7.713 -6.319 1.00 92.44 86 SER A N 1
ATOM 626 C CA . SER A 1 86 ? -3.045 -8.363 -5.754 1.00 92.44 86 SER A CA 1
ATOM 627 C C . SER A 1 86 ? -3.144 -8.037 -4.277 1.00 92.44 86 SER A C 1
ATOM 629 O O . SER A 1 86 ? -2.299 -8.416 -3.469 1.00 92.44 86 SER A O 1
ATOM 631 N N . ALA A 1 87 ? -4.193 -7.296 -3.932 1.00 81.56 87 ALA A N 1
ATOM 632 C CA . ALA A 1 87 ? -4.336 -6.715 -2.610 1.00 81.56 87 ALA A CA 1
ATOM 633 C C . ALA A 1 87 ? -4.595 -7.764 -1.517 1.00 81.56 87 ALA A C 1
ATOM 635 O O . ALA A 1 87 ? -4.356 -7.485 -0.342 1.00 81.56 87 ALA A O 1
ATOM 636 N N . GLY A 1 88 ? -5.096 -8.951 -1.897 1.00 80.69 88 GLY A N 1
ATOM 637 C CA . GLY A 1 88 ? -5.270 -10.134 -1.042 1.00 80.69 88 GLY A CA 1
ATOM 638 C C . GLY A 1 88 ? -6.091 -9.918 0.231 1.00 80.69 88 GLY A C 1
ATOM 639 O O . GLY A 1 88 ? -6.114 -10.786 1.099 1.00 80.69 88 GLY A O 1
ATOM 640 N N . ASN A 1 89 ? -6.753 -8.768 0.349 1.00 82.25 89 ASN A N 1
ATOM 641 C CA . ASN A 1 89 ? -7.609 -8.395 1.457 1.00 82.25 89 ASN A CA 1
ATOM 642 C C . ASN A 1 89 ? -9.066 -8.432 1.002 1.00 82.25 89 ASN A C 1
ATOM 644 O O . ASN A 1 89 ? -9.399 -8.063 -0.121 1.00 82.25 89 ASN A O 1
ATOM 648 N N . SER A 1 90 ? -9.937 -8.879 1.899 1.00 85.44 90 SER A N 1
ATOM 649 C CA . SER A 1 90 ? -11.391 -8.855 1.707 1.00 85.44 90 SER A CA 1
ATOM 650 C C . SER A 1 90 ? -12.073 -7.779 2.552 1.00 85.44 90 SER A C 1
ATOM 652 O O . SER A 1 90 ? -13.275 -7.550 2.410 1.00 85.44 90 SER A O 1
ATOM 654 N N . ASN A 1 91 ? -11.325 -7.111 3.437 1.00 90.50 91 ASN A N 1
ATOM 655 C CA . ASN A 1 91 ? -11.862 -6.092 4.323 1.00 90.50 91 ASN A CA 1
ATOM 656 C C . ASN A 1 91 ? -11.696 -4.700 3.705 1.00 90.50 91 ASN A C 1
ATOM 658 O O . ASN A 1 91 ? -10.591 -4.175 3.634 1.00 90.50 91 ASN A O 1
ATOM 662 N N . ARG A 1 92 ? -12.821 -4.075 3.349 1.00 91.88 92 ARG A N 1
ATOM 663 C CA . ARG A 1 92 ? -12.872 -2.733 2.747 1.00 91.88 92 ARG A CA 1
ATOM 664 C C . ARG A 1 92 ? -12.352 -1.605 3.641 1.00 91.88 92 ARG A C 1
ATOM 666 O O . ARG A 1 92 ? -12.213 -0.496 3.158 1.00 91.88 92 ARG A O 1
ATOM 673 N N . GLN A 1 93 ? -12.104 -1.861 4.926 1.00 94.50 93 GLN A N 1
ATOM 674 C CA . GLN A 1 93 ? -11.498 -0.896 5.853 1.00 94.50 93 GLN A CA 1
ATOM 675 C C . GLN A 1 93 ? -9.967 -1.020 5.919 1.00 94.50 93 GLN A C 1
ATOM 677 O O . GLN A 1 93 ? -9.314 -0.247 6.618 1.00 94.50 93 GLN A O 1
ATOM 682 N N . ALA A 1 94 ? -9.373 -1.992 5.220 1.00 95.00 94 ALA A N 1
ATOM 683 C CA . ALA A 1 94 ? -7.926 -2.130 5.154 1.00 95.00 94 ALA A CA 1
ATOM 684 C C . ALA A 1 94 ? -7.340 -1.140 4.137 1.00 95.00 94 ALA A C 1
ATOM 686 O O . ALA A 1 94 ? -7.816 -1.044 3.010 1.00 95.00 94 ALA A O 1
ATOM 687 N N . GLY A 1 95 ? -6.280 -0.432 4.514 1.00 95.62 95 GLY A N 1
ATOM 688 C CA . GLY A 1 95 ? -5.489 0.388 3.597 1.00 95.62 95 GLY A CA 1
ATOM 689 C C . GLY A 1 95 ? -4.423 -0.450 2.903 1.00 95.62 95 GLY A C 1
ATOM 690 O O . GLY A 1 95 ? -3.823 -1.310 3.547 1.00 95.62 95 GLY A O 1
ATOM 691 N N . LEU A 1 96 ? -4.167 -0.199 1.617 1.00 95.44 96 LEU A N 1
ATOM 692 C CA . LEU A 1 96 ? -3.156 -0.923 0.836 1.00 95.44 96 LEU A CA 1
ATOM 693 C C . LEU A 1 96 ? -1.918 -0.050 0.610 1.00 95.44 96 LEU A C 1
ATOM 695 O O . LEU A 1 96 ? -2.025 1.108 0.204 1.00 95.44 96 LEU A O 1
ATOM 699 N N . PHE A 1 97 ? -0.742 -0.625 0.842 1.00 95.81 97 PHE A N 1
ATOM 700 C CA . PHE A 1 97 ? 0.549 0.036 0.700 1.00 95.81 97 PHE A CA 1
ATOM 701 C C . PHE A 1 97 ? 1.390 -0.701 -0.339 1.00 95.81 97 PHE A C 1
ATOM 703 O O . PHE A 1 97 ? 1.620 -1.905 -0.219 1.00 95.81 97 PHE A O 1
ATOM 710 N N . ILE A 1 98 ? 1.857 0.030 -1.351 1.00 96.12 98 ILE A N 1
ATOM 711 C CA . ILE A 1 98 ? 2.705 -0.480 -2.435 1.00 96.12 98 ILE A CA 1
ATOM 712 C C . ILE A 1 98 ? 4.011 0.307 -2.406 1.00 96.12 98 ILE A C 1
ATOM 714 O O . ILE A 1 98 ? 4.071 1.444 -2.874 1.00 96.12 98 ILE A O 1
ATOM 718 N N . GLN A 1 99 ? 5.048 -0.285 -1.826 1.00 95.25 99 GLN A N 1
ATOM 719 C CA . GLN A 1 99 ? 6.371 0.313 -1.697 1.00 95.25 99 GLN A CA 1
ATOM 720 C C . GLN A 1 99 ? 7.251 -0.110 -2.872 1.00 95.25 99 GLN A C 1
ATOM 722 O O . GLN A 1 99 ? 7.353 -1.294 -3.187 1.00 95.25 99 GLN A O 1
ATOM 727 N N . LEU A 1 100 ? 7.898 0.857 -3.516 1.00 95.56 100 LEU A N 1
ATOM 728 C CA . LEU A 1 100 ? 8.779 0.637 -4.658 1.00 95.56 100 LEU A CA 1
ATOM 729 C C . LEU A 1 100 ? 10.190 1.083 -4.296 1.00 95.56 100 LEU A C 1
ATOM 731 O O . LEU A 1 100 ? 10.426 2.247 -3.984 1.00 95.56 100 LEU A O 1
ATOM 735 N N . ASN A 1 101 ? 11.135 0.159 -4.372 1.00 93.00 101 ASN A N 1
ATOM 736 C CA . ASN A 1 101 ? 12.555 0.430 -4.222 1.00 93.00 101 ASN A CA 1
ATOM 737 C C . ASN A 1 101 ? 13.289 -0.008 -5.492 1.00 93.00 101 ASN A C 1
ATOM 739 O O . ASN A 1 101 ? 12.786 -0.829 -6.259 1.00 93.00 101 ASN A O 1
ATOM 743 N N . PHE A 1 102 ? 14.468 0.545 -5.754 1.00 92.38 102 PHE A N 1
ATOM 744 C CA . PHE A 1 102 ? 15.287 0.059 -6.849 1.00 92.38 102 PHE A CA 1
ATOM 745 C C . PHE A 1 102 ? 16.780 0.240 -6.600 1.00 92.38 102 PHE A C 1
ATOM 747 O O . PHE A 1 102 ? 17.229 1.102 -5.845 1.00 92.38 102 PHE A O 1
ATOM 754 N N . THR A 1 103 ? 17.572 -0.574 -7.287 1.00 90.44 103 THR A N 1
ATOM 755 C CA . THR A 1 103 ? 19.026 -0.432 -7.361 1.00 90.44 103 THR A CA 1
ATOM 756 C C . THR A 1 103 ? 19.458 -0.313 -8.820 1.00 90.44 103 THR A C 1
ATOM 758 O O . THR A 1 103 ? 18.741 -0.725 -9.733 1.00 90.44 103 THR A O 1
ATOM 761 N N . THR A 1 104 ? 20.603 0.313 -9.076 1.00 87.94 104 THR A N 1
ATOM 762 C CA . THR A 1 104 ? 21.158 0.415 -10.432 1.00 87.94 104 THR A CA 1
ATOM 763 C C . THR A 1 104 ? 21.859 -0.883 -10.811 1.00 87.94 104 THR A C 1
ATOM 765 O O . THR A 1 104 ? 22.575 -1.442 -9.986 1.00 87.94 104 THR A O 1
ATOM 768 N N . LEU A 1 105 ? 21.699 -1.331 -12.058 1.00 86.94 105 LEU A N 1
ATOM 769 C CA . LEU A 1 105 ? 22.385 -2.524 -12.578 1.00 86.94 105 LEU A CA 1
ATOM 770 C C . LEU A 1 105 ? 23.806 -2.240 -13.104 1.00 86.94 105 LEU A C 1
ATOM 772 O O . LEU A 1 105 ? 24.432 -3.143 -13.638 1.00 86.94 105 LEU A O 1
ATOM 776 N N . ASP A 1 106 ? 24.303 -1.002 -13.003 1.00 77.12 106 ASP A N 1
ATOM 777 C CA . ASP A 1 106 ? 25.690 -0.683 -13.369 1.00 77.12 106 ASP A CA 1
ATOM 778 C C . ASP A 1 106 ? 26.663 -1.125 -12.259 1.00 77.12 106 ASP A C 1
ATOM 780 O O . ASP A 1 106 ? 26.457 -0.808 -11.083 1.00 77.12 106 ASP A O 1
ATOM 784 N N . ASP A 1 107 ? 27.760 -1.777 -12.654 1.00 55.34 107 ASP A N 1
ATOM 785 C CA . ASP A 1 107 ? 28.764 -2.429 -11.793 1.00 55.34 107 ASP A CA 1
ATOM 786 C C . ASP A 1 107 ? 29.731 -1.459 -11.076 1.00 55.34 107 ASP A C 1
ATOM 788 O O . ASP A 1 107 ? 30.941 -1.667 -11.019 1.00 55.34 107 ASP A O 1
ATOM 792 N N . GLY A 1 108 ? 29.215 -0.382 -10.484 1.00 53.78 108 GLY A N 1
ATOM 793 C CA . GLY A 1 108 ? 29.947 0.316 -9.424 1.00 53.78 108 GLY A CA 1
ATOM 794 C C . GLY A 1 108 ? 31.077 1.262 -9.844 1.00 53.78 108 GLY A C 1
ATOM 795 O O . GLY A 1 108 ? 31.873 1.632 -8.987 1.00 53.78 108 GLY A O 1
ATOM 796 N N . VAL A 1 109 ? 31.120 1.756 -11.085 1.00 46.03 109 VAL A N 1
ATOM 797 C CA . VAL A 1 109 ? 31.863 2.997 -11.379 1.00 46.03 109 VAL A CA 1
ATOM 798 C C . VAL A 1 109 ? 30.893 4.170 -11.280 1.00 46.03 109 VAL A C 1
ATOM 800 O O . VAL A 1 109 ? 30.422 4.715 -12.276 1.00 46.03 109 VAL A O 1
ATOM 803 N N . TRP A 1 110 ? 30.555 4.541 -10.046 1.00 49.03 110 TRP A N 1
ATOM 804 C CA . TRP A 1 110 ? 30.065 5.887 -9.775 1.00 49.03 110 TRP A CA 1
ATOM 805 C C . TRP A 1 110 ? 31.256 6.817 -9.986 1.00 49.03 110 TRP A C 1
ATOM 807 O O . TRP A 1 110 ? 32.030 7.051 -9.062 1.00 49.03 110 TRP A O 1
ATOM 817 N N . SER A 1 111 ? 31.463 7.298 -11.212 1.00 45.59 111 SER A N 1
ATOM 818 C CA . SER A 1 111 ? 32.257 8.509 -11.355 1.00 45.59 111 SER A CA 1
ATOM 819 C C . SER A 1 111 ? 31.495 9.606 -10.612 1.00 45.59 111 SER A C 1
ATOM 821 O O . SER A 1 111 ? 30.285 9.761 -10.794 1.00 45.59 111 SER A O 1
ATOM 823 N N . GLU A 1 112 ? 32.191 10.371 -9.772 1.00 48.66 112 GLU A N 1
ATOM 824 C CA . GLU A 1 112 ? 31.654 11.597 -9.156 1.00 48.66 112 GLU A CA 1
ATOM 825 C C . GLU A 1 112 ? 31.115 12.591 -10.217 1.00 48.66 112 GLU A C 1
ATOM 827 O O . GLU A 1 112 ? 30.423 13.546 -9.887 1.00 48.66 112 GLU A O 1
ATOM 832 N N . GLU A 1 113 ? 31.376 12.322 -11.502 1.00 47.94 113 GLU A N 1
ATOM 833 C CA . GLU A 1 113 ? 30.923 13.038 -12.695 1.00 47.94 113 GLU A CA 1
ATOM 834 C C . GLU A 1 113 ? 29.500 12.681 -13.185 1.00 47.94 113 GLU A C 1
ATOM 836 O O . GLU A 1 113 ? 29.015 13.310 -14.126 1.00 47.94 113 GLU A O 1
ATOM 841 N N . ARG A 1 114 ? 28.782 11.699 -12.607 1.00 54.62 114 ARG A N 1
ATOM 842 C CA . ARG A 1 114 ? 27.347 11.519 -12.929 1.00 54.62 114 ARG A CA 1
ATOM 843 C C . ARG A 1 114 ? 26.511 12.583 -12.206 1.00 54.62 114 ARG A C 1
ATOM 845 O O . ARG A 1 114 ? 26.102 12.400 -11.066 1.00 54.62 114 ARG A O 1
ATOM 852 N N . GLU A 1 115 ? 26.209 13.670 -12.914 1.00 56.22 115 GLU A N 1
ATOM 853 C CA . GLU A 1 115 ? 25.517 14.871 -12.407 1.00 56.22 115 GLU A CA 1
ATOM 854 C C . GLU A 1 115 ? 24.062 14.667 -11.917 1.00 56.22 115 GLU A C 1
ATOM 856 O O . GLU A 1 115 ? 23.492 15.582 -11.323 1.00 56.22 115 GLU A O 1
ATOM 861 N N . ALA A 1 116 ? 23.422 13.510 -12.141 1.00 71.88 116 ALA A N 1
ATOM 862 C CA . ALA A 1 116 ? 21.997 13.320 -11.842 1.00 71.88 116 ALA A CA 1
ATOM 863 C C . ALA A 1 116 ? 21.695 12.045 -11.038 1.00 71.88 116 ALA A C 1
ATOM 865 O O . ALA A 1 116 ? 22.047 10.938 -11.444 1.00 71.88 116 ALA A O 1
ATOM 866 N N . ASP A 1 117 ? 20.962 12.214 -9.930 1.00 81.12 117 ASP A N 1
ATOM 867 C CA . ASP A 1 117 ? 20.395 11.128 -9.122 1.00 81.12 117 ASP A CA 1
ATOM 868 C C . ASP A 1 117 ? 19.451 10.259 -9.980 1.00 81.12 117 ASP A C 1
ATOM 870 O O . ASP A 1 117 ? 18.441 10.778 -10.486 1.00 81.12 117 ASP A O 1
ATOM 874 N N . PRO A 1 118 ? 19.756 8.958 -10.169 1.00 86.75 118 PRO A N 1
ATOM 875 C CA . PRO A 1 118 ? 18.931 8.064 -10.965 1.00 86.75 118 PRO A CA 1
ATOM 876 C C . PRO A 1 118 ? 17.482 8.048 -10.505 1.00 86.75 118 PRO A C 1
ATOM 878 O O . PRO A 1 118 ? 17.198 8.091 -9.310 1.00 86.75 118 PRO A O 1
ATOM 881 N N . SER A 1 119 ? 16.551 7.932 -11.451 1.00 90.81 119 SER A N 1
ATOM 882 C CA . SER A 1 119 ? 15.125 7.918 -11.135 1.00 90.81 119 SER A CA 1
ATOM 883 C C . SER A 1 119 ? 14.316 6.979 -12.010 1.00 90.81 119 SER A C 1
ATOM 885 O O . SER A 1 119 ? 14.599 6.848 -13.202 1.00 90.81 119 SER A O 1
ATOM 887 N N . ILE A 1 120 ? 13.232 6.462 -11.446 1.00 93.31 120 ILE A N 1
ATOM 888 C CA . ILE A 1 120 ? 12.151 5.793 -12.168 1.00 93.31 120 ILE A CA 1
ATOM 889 C C . ILE A 1 120 ? 10.883 6.653 -12.131 1.00 93.31 120 ILE A C 1
ATOM 891 O O . ILE A 1 120 ? 10.634 7.378 -11.162 1.00 93.31 120 ILE A O 1
ATOM 895 N N . MET A 1 121 ? 10.078 6.569 -13.189 1.00 95.25 121 MET A N 1
ATOM 896 C CA . MET A 1 121 ? 8.722 7.120 -13.208 1.00 95.25 121 MET A CA 1
ATOM 897 C C . MET A 1 121 ? 7.726 5.991 -12.986 1.00 95.25 121 MET A C 1
ATOM 899 O O . MET A 1 121 ? 7.900 4.891 -13.508 1.00 95.25 121 MET A O 1
ATOM 903 N N . THR A 1 122 ? 6.702 6.262 -12.186 1.00 97.56 122 THR A N 1
ATOM 904 C CA . THR A 1 122 ? 5.713 5.264 -11.783 1.00 97.56 122 THR A CA 1
ATOM 905 C C . THR A 1 122 ? 4.310 5.830 -11.931 1.00 97.56 122 THR A C 1
ATOM 907 O O . THR A 1 122 ? 4.078 6.988 -11.580 1.00 97.56 122 THR A O 1
ATOM 910 N N . TYR A 1 123 ? 3.388 5.019 -12.444 1.00 98.12 123 TYR A N 1
ATOM 911 C CA . TYR A 1 123 ? 1.995 5.390 -12.694 1.00 98.12 123 TYR A CA 1
ATOM 912 C C . TYR A 1 123 ? 1.081 4.307 -12.127 1.00 98.12 123 TYR A C 1
ATOM 914 O O . TYR A 1 123 ? 1.165 3.157 -12.553 1.00 98.12 123 TYR A O 1
ATOM 922 N N . LEU A 1 124 ? 0.228 4.666 -11.171 1.00 98.12 124 LEU A N 1
ATOM 923 C CA . LEU A 1 124 ? -0.712 3.776 -10.491 1.00 98.12 124 LEU A CA 1
ATOM 924 C C . LEU A 1 124 ? -2.106 3.902 -11.111 1.00 98.12 124 LEU A C 1
ATOM 926 O O . LEU A 1 124 ? -2.550 5.011 -11.407 1.00 98.12 124 LEU A O 1
ATOM 930 N N . HIS A 1 125 ? -2.813 2.784 -11.271 1.00 96.69 125 HIS A N 1
ATOM 931 C CA . HIS A 1 125 ? -4.253 2.763 -11.548 1.00 96.69 125 HIS A CA 1
ATOM 932 C C . HIS A 1 125 ? -4.858 1.401 -11.179 1.00 96.69 125 HIS A C 1
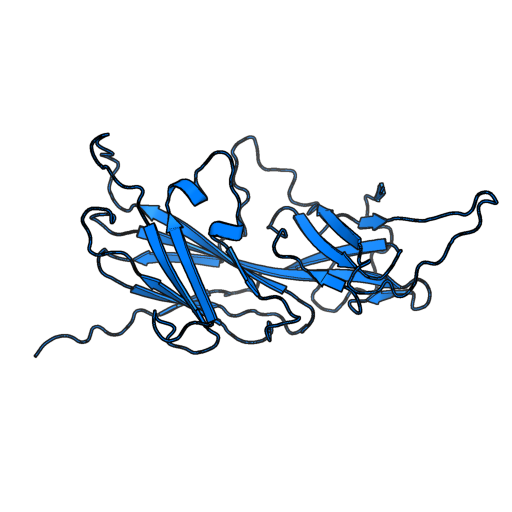ATOM 934 O O . HIS A 1 125 ? -4.173 0.385 -11.175 1.00 96.69 125 HIS A O 1
ATOM 940 N N . SER A 1 126 ? -6.169 1.346 -10.959 1.00 94.88 126 SER A N 1
ATOM 941 C CA . SER A 1 126 ? -6.952 0.095 -10.920 1.00 94.88 126 SER A CA 1
ATOM 942 C C . SER A 1 126 ? -7.135 -0.597 -12.288 1.00 94.88 126 SER A C 1
ATOM 944 O O . SER A 1 126 ? -7.633 -1.713 -12.360 1.00 94.88 126 SER A O 1
ATOM 946 N N . SER A 1 127 ? -6.770 0.058 -13.397 1.00 93.44 127 SER A N 1
ATOM 947 C CA . SER A 1 127 ? -6.899 -0.477 -14.761 1.00 93.44 127 SER A CA 1
ATOM 948 C C . SER A 1 127 ? -5.568 -1.047 -15.239 1.00 93.44 127 SER A C 1
ATOM 950 O O . SER A 1 127 ? -4.511 -0.550 -14.868 1.00 93.44 127 SER A O 1
ATOM 952 N N . ASN A 1 128 ? -5.616 -2.056 -16.107 1.00 89.75 128 ASN A N 1
ATOM 953 C CA . ASN A 1 128 ? -4.491 -2.935 -16.450 1.00 89.75 128 ASN A CA 1
ATOM 954 C C . ASN A 1 128 ? -3.326 -2.315 -17.256 1.00 89.75 128 ASN A C 1
ATOM 956 O O . ASN A 1 128 ? -2.347 -3.016 -17.502 1.00 89.75 128 ASN A O 1
ATOM 960 N N . TRP A 1 129 ? -3.382 -1.033 -17.638 1.00 92.62 129 TRP A N 1
ATOM 961 C CA . TRP A 1 129 ? -2.330 -0.349 -18.414 1.00 92.62 129 TRP A CA 1
ATOM 962 C C . TRP A 1 129 ? -2.164 1.128 -18.009 1.00 92.62 129 TRP A C 1
ATOM 964 O O . TRP A 1 129 ? -2.421 2.026 -18.823 1.00 92.62 129 TRP A O 1
ATOM 974 N N . PRO A 1 130 ? -1.754 1.410 -16.759 1.00 96.12 130 PRO A N 1
ATOM 975 C CA . PRO A 1 130 ? -1.538 2.780 -16.319 1.00 96.12 130 PRO A CA 1
ATOM 976 C C . PRO A 1 130 ? -0.395 3.428 -17.101 1.00 96.12 130 PRO A C 1
ATOM 978 O O . PRO A 1 130 ? 0.584 2.780 -17.482 1.00 96.12 130 PRO A O 1
ATOM 981 N N . ASN A 1 131 ? -0.528 4.720 -17.367 1.00 93.88 131 ASN A N 1
ATOM 982 C CA . ASN A 1 131 ? 0.451 5.502 -18.116 1.00 93.88 131 ASN A CA 1
ATOM 983 C C . ASN A 1 131 ? 0.345 6.985 -17.741 1.00 93.88 131 ASN A C 1
ATOM 985 O O . ASN A 1 131 ? -0.477 7.365 -16.913 1.00 93.88 131 ASN A O 1
ATOM 989 N N . GLU A 1 132 ? 1.160 7.829 -18.368 1.00 93.44 132 GLU A N 1
ATOM 990 C CA . GLU A 1 132 ? 1.229 9.258 -18.051 1.00 93.44 132 GLU A CA 1
ATOM 991 C C . GLU A 1 132 ? -0.066 10.045 -18.274 1.00 93.44 132 GLU A C 1
ATOM 993 O O . GLU A 1 132 ? -0.267 11.070 -17.621 1.00 93.44 132 GLU A O 1
ATOM 998 N N . PHE A 1 133 ? -0.935 9.567 -19.166 1.00 93.94 133 PHE A N 1
ATOM 999 C CA . PHE A 1 133 ? -2.216 10.195 -19.487 1.00 93.94 133 PHE A CA 1
ATOM 1000 C C . PHE A 1 133 ? -3.383 9.560 -18.732 1.00 93.94 133 PHE A C 1
ATOM 1002 O O . PHE A 1 133 ? -4.443 10.170 -18.623 1.00 93.94 133 PHE A O 1
ATOM 1009 N N . ASN A 1 134 ? -3.203 8.336 -18.231 1.00 94.31 134 ASN A N 1
ATOM 1010 C CA . ASN A 1 134 ? -4.236 7.574 -17.547 1.00 94.31 134 ASN A CA 1
ATOM 1011 C C . ASN A 1 134 ? -3.660 6.892 -16.299 1.00 94.31 134 ASN A C 1
ATOM 1013 O O . ASN A 1 134 ? -3.227 5.736 -16.337 1.00 94.31 134 ASN A O 1
ATOM 1017 N N . SER A 1 135 ? -3.640 7.636 -15.195 1.00 96.50 135 SER A N 1
ATOM 1018 C CA . SER A 1 135 ? -3.179 7.192 -13.878 1.00 96.50 135 SER A CA 1
ATOM 1019 C C . SER A 1 135 ? -3.981 7.886 -12.782 1.00 96.50 135 SER A C 1
ATOM 1021 O O . SER A 1 135 ? -4.269 9.075 -12.908 1.00 96.50 135 SER A O 1
ATOM 1023 N N . THR A 1 136 ? -4.283 7.179 -11.696 1.00 96.00 136 THR A N 1
ATOM 1024 C CA . THR A 1 136 ? -4.886 7.768 -10.490 1.00 96.00 136 THR A CA 1
ATOM 1025 C C . THR A 1 136 ? -3.848 8.470 -9.618 1.00 96.00 136 THR A C 1
ATOM 1027 O O . THR A 1 136 ? -4.169 9.456 -8.966 1.00 96.00 136 THR A O 1
ATOM 1030 N N . ASP A 1 137 ? -2.603 7.990 -9.626 1.00 97.00 137 ASP A N 1
ATOM 1031 C CA . ASP A 1 137 ? -1.472 8.626 -8.947 1.00 97.00 137 ASP A CA 1
ATOM 1032 C C . ASP A 1 137 ? -0.168 8.345 -9.713 1.00 97.00 137 ASP A C 1
ATOM 1034 O O . ASP A 1 137 ? -0.078 7.391 -10.491 1.00 97.00 137 ASP A O 1
ATOM 1038 N N . ARG A 1 138 ? 0.856 9.175 -9.509 1.00 97.44 138 ARG A N 1
ATOM 1039 C CA . ARG A 1 138 ? 2.180 9.006 -10.114 1.00 97.44 138 ARG A CA 1
ATOM 1040 C C . ARG A 1 138 ? 3.288 9.487 -9.189 1.00 97.44 138 ARG A C 1
ATOM 1042 O O . ARG A 1 138 ? 3.155 10.510 -8.522 1.00 97.44 138 ARG A O 1
ATOM 1049 N N . LYS A 1 139 ? 4.433 8.806 -9.214 1.00 97.06 139 LYS A N 1
ATOM 1050 C CA . LYS A 1 139 ? 5.627 9.212 -8.455 1.00 97.06 139 LYS A CA 1
ATOM 1051 C C . LYS A 1 139 ? 6.868 9.164 -9.333 1.00 97.06 139 LYS A C 1
ATOM 1053 O O . LYS A 1 139 ? 7.062 8.220 -10.102 1.00 97.06 139 LYS A O 1
ATOM 1058 N N . ARG A 1 140 ? 7.727 10.174 -9.180 1.00 95.06 140 ARG A N 1
ATOM 1059 C CA . ARG A 1 140 ? 9.122 10.132 -9.628 1.00 95.06 140 ARG A CA 1
ATOM 1060 C C . ARG A 1 140 ? 9.974 9.721 -8.436 1.00 95.06 140 ARG A C 1
ATOM 1062 O O . ARG A 1 140 ? 10.164 10.527 -7.530 1.00 95.06 140 ARG A O 1
ATOM 1069 N N . ILE A 1 141 ? 10.465 8.489 -8.441 1.00 93.25 141 ILE A N 1
ATOM 1070 C CA . ILE A 1 141 ? 11.245 7.938 -7.331 1.00 93.25 141 ILE A CA 1
ATOM 1071 C C . ILE A 1 141 ? 12.712 8.018 -7.715 1.00 93.25 141 ILE A C 1
ATOM 1073 O O . ILE A 1 141 ? 13.109 7.451 -8.733 1.00 93.25 141 ILE A O 1
ATOM 1077 N N . THR A 1 142 ? 13.508 8.736 -6.927 1.00 91.31 142 THR A N 1
ATOM 1078 C CA . THR A 1 142 ? 14.956 8.814 -7.129 1.00 91.31 142 THR A CA 1
ATOM 1079 C C . THR A 1 142 ? 15.701 7.884 -6.177 1.00 91.31 142 THR A C 1
ATOM 1081 O O . THR A 1 142 ? 15.166 7.493 -5.137 1.00 91.31 142 THR A O 1
ATOM 1084 N N . LEU A 1 143 ? 16.932 7.503 -6.520 1.00 88.31 143 LEU A N 1
ATOM 1085 C CA . LEU A 1 143 ? 17.694 6.539 -5.729 1.00 88.31 143 LE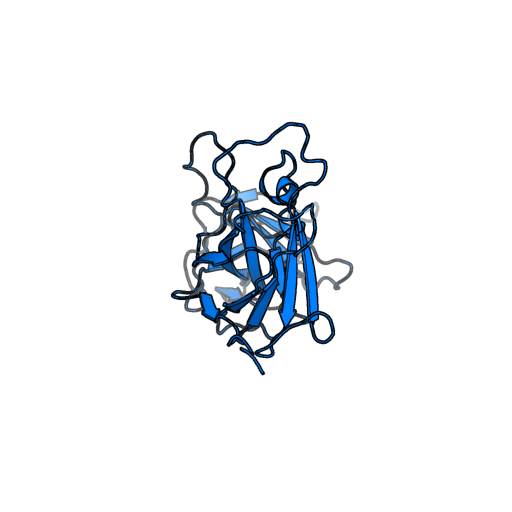U A CA 1
ATOM 1086 C C . LEU A 1 143 ? 17.981 7.086 -4.325 1.00 88.31 143 LEU A C 1
ATOM 1088 O O . LEU A 1 143 ? 17.826 6.362 -3.339 1.00 88.31 143 LEU A O 1
ATOM 1092 N N . SER A 1 144 ? 18.311 8.376 -4.207 1.00 87.75 144 SER A N 1
ATOM 1093 C CA . SER A 1 144 ? 18.543 9.015 -2.904 1.00 87.75 144 SER A CA 1
ATOM 1094 C C . SER A 1 144 ? 17.323 8.987 -1.974 1.00 87.75 144 SER A C 1
ATOM 1096 O O . SER A 1 144 ? 17.501 8.893 -0.760 1.00 87.75 144 SER A O 1
ATOM 1098 N N . MET A 1 145 ? 16.090 8.972 -2.501 1.00 89.31 145 MET A N 1
ATOM 1099 C CA . MET A 1 145 ? 14.873 8.860 -1.678 1.00 89.31 145 MET A CA 1
ATOM 1100 C C . MET A 1 145 ? 14.779 7.524 -0.935 1.00 89.31 145 MET A C 1
ATOM 1102 O O . MET A 1 145 ? 14.150 7.461 0.116 1.00 89.31 145 MET A O 1
ATOM 1106 N N . THR A 1 146 ? 15.400 6.473 -1.474 1.00 86.44 146 THR A N 1
ATOM 1107 C CA . THR A 1 146 ? 15.346 5.104 -0.929 1.00 86.44 146 THR A CA 1
ATOM 1108 C C . THR A 1 146 ? 16.582 4.728 -0.106 1.00 86.44 146 THR A C 1
ATOM 1110 O O . THR A 1 146 ? 16.565 3.728 0.606 1.00 86.44 146 THR A O 1
ATOM 1113 N N . ARG A 1 147 ? 17.656 5.530 -0.181 1.00 81.62 147 ARG A N 1
ATOM 1114 C CA . ARG A 1 147 ? 18.957 5.269 0.474 1.00 81.62 147 ARG A CA 1
ATOM 1115 C C . ARG A 1 147 ? 19.475 6.415 1.351 1.00 81.62 147 ARG A C 1
ATOM 1117 O O . ARG A 1 147 ? 20.563 6.315 1.913 1.00 81.62 147 ARG A O 1
ATOM 1124 N N . GLY A 1 148 ? 18.744 7.525 1.418 1.00 67.38 148 GLY A N 1
ATOM 1125 C CA . GLY A 1 148 ? 19.099 8.703 2.204 1.00 67.38 148 GLY A CA 1
ATOM 1126 C C . GLY A 1 148 ? 19.037 8.477 3.717 1.00 67.38 148 GLY A C 1
ATOM 1127 O O . GLY A 1 148 ? 18.620 7.431 4.199 1.00 67.38 148 GLY A O 1
ATOM 1128 N N . ARG A 1 149 ? 19.458 9.489 4.485 1.00 60.03 149 ARG A N 1
ATOM 1129 C CA . ARG A 1 149 ? 19.438 9.456 5.961 1.00 60.03 149 ARG A CA 1
ATOM 1130 C C . ARG A 1 149 ? 18.071 9.800 6.567 1.00 60.03 149 ARG A C 1
ATOM 1132 O O . ARG A 1 149 ? 17.803 9.399 7.690 1.00 60.03 149 ARG A O 1
ATOM 1139 N N . ASP A 1 150 ? 17.231 10.522 5.826 1.00 66.00 150 ASP A N 1
ATOM 1140 C CA . ASP A 1 150 ? 15.871 10.916 6.218 1.00 66.00 150 ASP A CA 1
ATOM 1141 C C . ASP A 1 150 ? 14.859 10.286 5.247 1.00 66.00 150 ASP A C 1
ATOM 1143 O O . ASP A 1 150 ? 14.423 10.887 4.258 1.00 66.00 150 ASP A O 1
ATOM 1147 N N . LEU A 1 151 ? 14.602 8.993 5.458 1.00 82.44 151 LEU A N 1
ATOM 1148 C CA . LEU A 1 151 ? 13.781 8.167 4.576 1.00 82.44 151 LEU A CA 1
ATOM 1149 C C . LEU A 1 151 ? 12.293 8.401 4.849 1.00 82.44 151 LEU A C 1
ATOM 1151 O O . LEU A 1 151 ? 11.661 7.666 5.606 1.00 82.44 151 LEU A O 1
ATOM 1155 N N . ASP A 1 152 ? 11.706 9.388 4.174 1.00 89.25 152 ASP A N 1
ATOM 1156 C CA . ASP A 1 152 ? 10.248 9.486 4.082 1.00 89.25 152 ASP A CA 1
ATOM 1157 C C . ASP A 1 152 ? 9.721 8.464 3.067 1.00 89.25 152 ASP A C 1
ATOM 1159 O O . ASP A 1 152 ? 9.722 8.701 1.853 1.00 89.25 152 ASP A O 1
ATOM 1163 N N . HIS A 1 153 ? 9.262 7.318 3.577 1.00 90.94 153 HIS A N 1
ATOM 1164 C CA . HIS A 1 153 ? 8.755 6.217 2.757 1.00 90.94 153 HIS A CA 1
ATOM 1165 C C . HIS A 1 153 ? 7.603 6.621 1.833 1.00 90.94 153 HIS A C 1
ATOM 1167 O O . HIS A 1 153 ? 7.493 6.093 0.731 1.00 90.94 153 HIS A O 1
ATOM 1173 N N . ARG A 1 154 ? 6.814 7.643 2.187 1.00 93.31 154 ARG A N 1
ATOM 1174 C CA . ARG A 1 154 ? 5.675 8.123 1.382 1.00 93.31 154 ARG A CA 1
ATOM 1175 C C . ARG A 1 154 ? 6.096 8.648 0.005 1.00 93.31 154 ARG A C 1
ATOM 1177 O O . ARG A 1 154 ? 5.286 8.694 -0.928 1.00 93.31 154 ARG A O 1
ATOM 1184 N N . LYS A 1 155 ? 7.373 9.012 -0.158 1.00 93.44 155 LYS A N 1
ATOM 1185 C CA . LYS A 1 155 ? 7.950 9.427 -1.447 1.00 93.44 155 LYS A CA 1
ATOM 1186 C C . LYS A 1 155 ? 8.069 8.270 -2.442 1.00 93.44 155 LYS A C 1
ATOM 1188 O O . LYS A 1 155 ? 8.047 8.512 -3.644 1.00 93.44 155 LYS A O 1
ATOM 1193 N N . TYR A 1 156 ? 8.147 7.034 -1.952 1.00 94.31 156 TYR A N 1
ATOM 1194 C CA . TYR A 1 156 ? 8.306 5.823 -2.758 1.00 94.31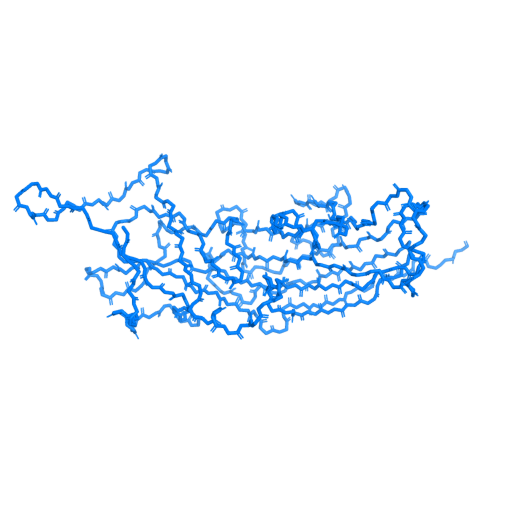 156 TYR A CA 1
ATOM 1195 C C . TYR A 1 156 ? 7.296 4.712 -2.416 1.00 94.31 156 TYR A C 1
ATOM 1197 O O . TYR A 1 156 ? 7.396 3.598 -2.924 1.00 94.31 156 TYR A O 1
ATOM 1205 N N . THR A 1 157 ? 6.277 5.041 -1.622 1.00 95.88 157 THR A N 1
ATOM 1206 C CA . THR A 1 157 ? 5.131 4.186 -1.302 1.00 95.88 157 THR A CA 1
ATOM 1207 C C . THR A 1 157 ? 3.849 4.825 -1.824 1.00 95.88 157 THR A C 1
ATOM 1209 O O . THR A 1 157 ? 3.568 5.995 -1.549 1.00 95.88 157 THR A O 1
ATOM 1212 N N . PHE A 1 158 ? 3.047 4.065 -2.565 1.00 97.31 158 PHE A N 1
ATOM 1213 C CA . PHE A 1 158 ? 1.651 4.403 -2.821 1.00 97.31 158 PHE A CA 1
ATOM 1214 C C . PHE A 1 158 ? 0.795 3.914 -1.657 1.00 97.31 158 PHE A C 1
ATOM 1216 O O . PHE A 1 158 ? 0.845 2.735 -1.311 1.00 97.31 158 PHE A O 1
ATOM 1223 N N . PHE A 1 159 ? 0.016 4.819 -1.070 1.00 97.00 159 PHE A N 1
ATOM 1224 C CA . PHE A 1 159 ? -0.985 4.497 -0.063 1.00 97.00 159 PHE A CA 1
ATOM 1225 C C . PHE A 1 159 ? -2.375 4.672 -0.672 1.00 97.00 159 PHE A C 1
ATOM 1227 O O . PHE A 1 159 ? -2.741 5.764 -1.103 1.00 97.00 159 PHE A O 1
ATOM 1234 N N . LEU A 1 160 ? -3.138 3.586 -0.699 1.00 96.75 160 LEU A N 1
ATOM 1235 C CA . LEU A 1 160 ? -4.529 3.560 -1.123 1.00 96.75 160 LEU A CA 1
ATOM 1236 C C . LEU A 1 160 ? -5.397 3.563 0.135 1.00 96.75 160 LEU A C 1
ATOM 1238 O O . LEU A 1 160 ? -5.514 2.543 0.822 1.00 96.75 160 LEU A O 1
ATOM 1242 N N . SER A 1 161 ? -5.967 4.730 0.447 1.00 95.94 161 SER A N 1
ATOM 1243 C CA . SER A 1 161 ? -6.887 4.874 1.577 1.00 95.94 161 SER A CA 1
ATOM 1244 C C . SER A 1 161 ? -8.207 4.155 1.284 1.00 95.94 161 SER A C 1
ATOM 1246 O O . SER A 1 161 ? -8.781 4.395 0.215 1.00 95.94 161 SER A O 1
ATOM 1248 N N . PRO A 1 162 ? -8.736 3.356 2.231 1.00 95.44 162 PRO A N 1
ATOM 1249 C CA . PRO A 1 162 ? -10.039 2.704 2.086 1.00 95.44 162 PRO A CA 1
ATOM 1250 C C . PRO A 1 162 ? -11.206 3.700 1.959 1.00 95.44 162 PRO A C 1
ATOM 1252 O O . PRO A 1 162 ? -12.291 3.330 1.523 1.00 95.44 162 PRO A O 1
ATOM 1255 N N . GLU A 1 163 ? -10.999 4.975 2.306 1.00 94.31 163 GLU A N 1
ATOM 1256 C CA . GLU A 1 163 ? -12.020 6.021 2.164 1.00 94.31 163 GLU A CA 1
ATOM 1257 C C . GLU A 1 163 ? -12.194 6.500 0.717 1.00 94.31 163 GLU A C 1
ATOM 1259 O O . GLU A 1 163 ? -13.263 6.975 0.342 1.00 94.31 163 GLU A O 1
ATOM 1264 N N . SER A 1 164 ? -11.143 6.396 -0.102 1.00 94.75 164 SER A N 1
ATOM 1265 C CA . SER A 1 164 ? -11.130 6.902 -1.484 1.00 94.75 164 SER A CA 1
ATOM 1266 C C . SER A 1 164 ? -10.918 5.817 -2.538 1.00 94.75 164 SER A C 1
ATOM 1268 O O . SER A 1 164 ? -11.104 6.077 -3.726 1.00 94.75 164 SER A O 1
ATOM 1270 N N . HIS A 1 165 ? -10.540 4.609 -2.125 1.00 94.88 165 HIS A N 1
ATOM 1271 C CA . HIS A 1 165 ? -10.174 3.514 -3.012 1.00 94.88 165 HIS A CA 1
ATOM 1272 C C . HIS A 1 165 ? -10.813 2.203 -2.552 1.00 94.88 165 HIS A C 1
ATOM 1274 O O . HIS A 1 165 ? -10.865 1.914 -1.359 1.00 94.88 165 HIS A O 1
ATOM 1280 N N . ASP A 1 166 ? -11.248 1.374 -3.505 1.00 94.44 166 ASP A N 1
ATOM 1281 C CA . ASP A 1 166 ? -11.617 -0.012 -3.211 1.00 94.44 166 ASP A CA 1
ATOM 1282 C C . ASP A 1 166 ? -10.347 -0.863 -3.120 1.00 94.44 166 ASP A C 1
ATOM 1284 O O . ASP A 1 166 ? -9.852 -1.410 -4.107 1.00 94.44 166 ASP A O 1
ATOM 1288 N N . THR A 1 167 ? -9.812 -0.959 -1.908 1.00 93.94 167 THR A N 1
ATOM 1289 C CA . THR A 1 167 ? -8.568 -1.671 -1.608 1.00 93.94 167 THR A CA 1
ATOM 1290 C C . THR A 1 167 ? -8.679 -3.188 -1.749 1.00 93.94 167 THR A C 1
ATOM 1292 O O . THR A 1 167 ? -7.655 -3.859 -1.646 1.00 93.94 167 THR A O 1
ATOM 1295 N N . THR A 1 168 ? -9.867 -3.737 -2.038 1.00 92.56 168 THR A N 1
ATOM 1296 C CA . THR A 1 168 ? -10.070 -5.177 -2.288 1.00 92.56 168 THR A CA 1
ATOM 1297 C C . THR A 1 168 ? -9.789 -5.587 -3.739 1.00 92.56 168 THR A C 1
ATOM 1299 O O . THR A 1 168 ? -9.702 -6.779 -4.041 1.00 92.56 168 THR A O 1
ATOM 1302 N N . LEU A 1 169 ? -9.632 -4.614 -4.643 1.00 93.19 169 LEU A N 1
ATOM 1303 C CA . LEU A 1 169 ? -9.336 -4.841 -6.058 1.00 93.19 169 LEU A CA 1
ATOM 1304 C C . LEU A 1 169 ? -7.839 -5.044 -6.317 1.00 93.19 169 LEU A C 1
ATOM 1306 O O . LEU A 1 169 ? -6.981 -4.681 -5.512 1.00 93.19 169 LEU A O 1
ATOM 1310 N N . ASP A 1 170 ? -7.520 -5.573 -7.498 1.00 94.62 170 ASP A N 1
ATOM 1311 C CA . ASP A 1 170 ? -6.157 -5.507 -8.015 1.00 94.62 170 ASP A CA 1
ATOM 1312 C C . ASP A 1 170 ? -5.816 -4.085 -8.474 1.00 94.62 170 ASP A C 1
ATOM 1314 O O . ASP A 1 170 ? -6.637 -3.375 -9.062 1.00 94.62 170 ASP A O 1
ATOM 1318 N N . TYR A 1 171 ? -4.555 -3.712 -8.281 1.00 96.44 171 TYR A N 1
ATOM 1319 C CA . TYR A 1 171 ? -3.986 -2.464 -8.773 1.00 96.44 171 TYR A CA 1
ATOM 1320 C C . TYR A 1 171 ? -2.809 -2.736 -9.698 1.00 96.44 171 TYR A C 1
ATOM 1322 O O . TYR A 1 171 ? -2.168 -3.782 -9.644 1.00 96.44 171 TYR A O 1
ATOM 1330 N N . TYR A 1 172 ? -2.511 -1.779 -10.561 1.00 97.69 172 TYR A N 1
ATOM 1331 C CA . TYR A 1 172 ? -1.437 -1.867 -11.532 1.00 97.69 172 TYR A CA 1
ATOM 1332 C C . TYR A 1 172 ? -0.526 -0.663 -11.369 1.00 97.69 172 TYR A C 1
ATOM 1334 O O . TYR A 1 172 ? -0.994 0.472 -11.274 1.00 97.69 172 TYR A O 1
ATOM 1342 N N . VAL A 1 173 ? 0.781 -0.911 -11.364 1.00 98.19 173 VAL A N 1
ATOM 1343 C CA . VAL A 1 173 ? 1.802 0.134 -11.386 1.00 98.19 173 VAL A CA 1
ATOM 1344 C C . VAL A 1 173 ? 2.669 -0.053 -12.617 1.00 98.19 173 VAL A C 1
ATOM 1346 O O . VAL A 1 173 ? 3.362 -1.058 -12.741 1.00 98.19 173 VAL A O 1
ATOM 1349 N N . ASN A 1 174 ? 2.658 0.915 -13.525 1.00 97.62 174 ASN A N 1
ATOM 1350 C CA . ASN A 1 174 ? 3.609 0.958 -14.627 1.00 97.62 174 ASN A CA 1
ATOM 1351 C C . ASN A 1 174 ? 4.867 1.678 -14.154 1.00 97.62 174 ASN A C 1
ATOM 1353 O O . ASN A 1 174 ? 4.801 2.848 -13.778 1.00 97.62 174 ASN A O 1
ATOM 1357 N N . VAL A 1 175 ? 5.990 0.967 -14.159 1.00 97.06 175 VAL A N 1
ATOM 1358 C CA . VAL A 1 175 ? 7.305 1.486 -13.796 1.00 97.06 175 VAL A CA 1
ATOM 1359 C C . VAL A 1 175 ? 8.135 1.615 -15.062 1.00 97.06 175 VAL A C 1
ATOM 1361 O O . VAL A 1 175 ? 8.436 0.617 -15.714 1.00 97.06 175 VAL A O 1
ATOM 1364 N N . THR A 1 176 ? 8.533 2.840 -15.390 1.00 93.56 176 THR A N 1
ATOM 1365 C CA . THR A 1 176 ? 9.310 3.156 -16.591 1.00 93.56 176 THR A CA 1
ATOM 1366 C C . THR A 1 176 ? 10.690 3.685 -16.211 1.00 93.56 176 THR A C 1
ATOM 1368 O O . THR A 1 176 ? 10.807 4.609 -15.394 1.00 93.56 176 THR A O 1
ATOM 1371 N N . THR A 1 177 ? 11.736 3.139 -16.828 1.00 91.06 177 THR A N 1
ATOM 1372 C CA . THR A 1 177 ? 13.101 3.664 -16.726 1.00 91.06 177 THR A CA 1
ATOM 1373 C C . THR A 1 177 ? 13.321 4.731 -17.799 1.00 91.06 177 THR A C 1
ATOM 1375 O O . THR A 1 177 ? 12.839 4.622 -18.926 1.00 91.06 177 THR A O 1
ATOM 1378 N N . GLY A 1 178 ? 14.029 5.807 -17.455 1.00 81.38 178 GLY A N 1
ATOM 1379 C CA . GLY A 1 178 ? 14.258 6.896 -18.402 1.00 81.38 178 GLY A CA 1
ATOM 1380 C C . GLY A 1 178 ? 15.240 6.536 -19.527 1.00 81.38 178 GLY A C 1
ATOM 1381 O O . GLY A 1 178 ? 16.088 5.649 -19.402 1.00 81.38 178 GLY A O 1
ATOM 1382 N N . CYS A 1 179 ? 15.139 7.279 -20.632 1.00 78.62 179 CYS A N 1
ATOM 1383 C CA . CYS A 1 179 ? 16.055 7.218 -21.779 1.00 78.62 179 CYS A CA 1
ATOM 1384 C C . CYS A 1 179 ? 17.105 8.330 -21.807 1.00 78.62 179 CYS A C 1
ATOM 1386 O O . CYS A 1 179 ? 17.898 8.418 -22.749 1.00 78.62 179 CYS A O 1
ATOM 1388 N N . THR A 1 180 ? 17.105 9.203 -20.806 1.00 67.00 180 THR A N 1
ATOM 1389 C CA . THR A 1 180 ? 17.973 10.380 -20.764 1.00 67.00 180 THR A CA 1
ATOM 1390 C C . THR A 1 180 ? 19.353 10.035 -20.204 1.00 67.00 180 THR A C 1
ATOM 1392 O O . THR A 1 180 ? 19.586 8.934 -19.695 1.00 67.00 180 THR A O 1
ATOM 1395 N N . THR A 1 181 ? 20.293 10.972 -20.317 1.00 61.53 181 THR A N 1
ATOM 1396 C CA . THR A 1 181 ? 21.659 10.853 -19.779 1.00 61.53 181 THR A CA 1
ATOM 1397 C C . THR A 1 181 ? 21.692 10.668 -18.256 1.00 61.53 181 THR A C 1
ATOM 1399 O O . THR A 1 181 ? 22.626 10.064 -17.749 1.00 61.53 181 THR A O 1
ATOM 1402 N N . GLY A 1 182 ? 20.649 11.101 -17.535 1.00 59.53 182 GLY A N 1
ATOM 1403 C CA . GLY A 1 182 ? 20.488 10.902 -16.085 1.00 59.53 182 GLY A CA 1
ATOM 1404 C C . GLY A 1 182 ? 19.837 9.575 -15.666 1.00 59.53 182 GLY A C 1
ATOM 1405 O O . GLY A 1 182 ? 19.459 9.421 -14.509 1.00 59.53 182 GLY A O 1
ATOM 1406 N N . SER A 1 183 ? 19.638 8.631 -16.593 1.00 63.00 183 SER A N 1
ATOM 1407 C CA . SER A 1 183 ? 19.067 7.305 -16.301 1.00 63.00 183 SER A CA 1
ATOM 1408 C C . SER A 1 183 ? 20.159 6.223 -16.294 1.00 63.00 183 SER A C 1
ATOM 1410 O O . SER A 1 183 ? 21.080 6.321 -17.108 1.00 63.00 183 SER A O 1
ATOM 1412 N N . PRO A 1 184 ? 20.070 5.179 -15.442 1.00 66.56 184 PRO A N 1
ATOM 1413 C CA . PRO A 1 184 ? 21.079 4.113 -15.370 1.00 66.56 184 PRO A CA 1
ATOM 1414 C C . PRO A 1 184 ? 21.352 3.467 -16.732 1.00 66.56 184 PRO A C 1
ATOM 1416 O O . PRO A 1 184 ? 20.403 3.142 -17.451 1.00 66.56 184 PRO A O 1
ATOM 1419 N N . SER A 1 185 ? 22.627 3.258 -17.091 1.00 69.88 185 SER A N 1
ATOM 1420 C CA . SER A 1 185 ? 22.985 2.750 -18.426 1.00 69.88 185 SER A CA 1
ATOM 1421 C C . SER A 1 185 ? 22.536 1.307 -18.642 1.00 69.88 185 SER A C 1
ATOM 1423 O O . SER A 1 185 ? 22.000 0.995 -19.704 1.00 69.88 185 SER A O 1
ATOM 1425 N N . ALA A 1 186 ? 22.678 0.454 -17.626 1.00 81.00 186 ALA A N 1
ATOM 1426 C CA . ALA A 1 186 ? 22.242 -0.942 -17.663 1.00 81.00 186 ALA A CA 1
ATOM 1427 C C . ALA A 1 186 ? 20.763 -1.161 -17.270 1.00 81.00 186 ALA A C 1
ATOM 1429 O O . ALA A 1 186 ? 20.237 -2.264 -17.423 1.00 81.00 186 ALA A O 1
ATOM 1430 N N . GLY A 1 187 ? 20.067 -0.126 -16.786 1.00 89.00 187 GLY A N 1
ATOM 1431 C CA . GLY A 1 187 ? 18.731 -0.245 -16.193 1.00 89.00 187 GLY A CA 1
ATOM 1432 C C . GLY A 1 187 ? 18.756 -0.422 -14.670 1.00 89.00 187 GLY A C 1
ATOM 1433 O O . GLY A 1 187 ? 19.726 -0.058 -13.999 1.00 89.00 187 GLY A O 1
ATOM 1434 N N . VAL A 1 188 ? 17.661 -0.939 -14.110 1.00 92.25 188 VAL A N 1
ATOM 1435 C CA . VAL A 1 188 ? 17.447 -1.034 -12.657 1.00 92.25 188 VAL A CA 1
ATOM 1436 C C . VAL A 1 188 ? 16.958 -2.412 -12.225 1.00 92.25 188 VAL A C 1
ATOM 1438 O O . VAL A 1 188 ? 16.234 -3.094 -12.951 1.00 92.25 188 VAL A O 1
ATOM 1441 N N . ARG A 1 189 ? 17.313 -2.805 -11.002 1.00 94.19 189 ARG A N 1
ATOM 1442 C CA . ARG A 1 189 ? 16.641 -3.866 -10.252 1.00 94.19 189 ARG A CA 1
ATOM 1443 C C . ARG A 1 189 ? 15.495 -3.221 -9.482 1.00 94.19 189 ARG A C 1
ATOM 1445 O O . ARG A 1 189 ? 15.753 -2.504 -8.525 1.00 94.19 189 ARG A O 1
ATOM 1452 N N . LEU A 1 190 ? 14.260 -3.448 -9.912 1.00 95.38 190 LEU A N 1
ATOM 1453 C CA . LEU A 1 190 ? 13.056 -3.017 -9.206 1.00 95.38 190 LEU A CA 1
ATOM 1454 C C . LEU A 1 190 ? 12.715 -4.029 -8.109 1.00 95.38 190 LEU A C 1
ATOM 1456 O O . LEU A 1 190 ? 12.695 -5.231 -8.369 1.00 95.38 190 LEU A O 1
ATOM 1460 N N . GLU A 1 191 ? 12.398 -3.531 -6.923 1.00 95.00 191 GLU A N 1
ATOM 1461 C CA . GLU A 1 191 ? 11.961 -4.278 -5.746 1.00 95.00 191 GLU A CA 1
ATOM 1462 C C . GLU A 1 191 ? 10.615 -3.720 -5.284 1.00 95.00 191 GLU A C 1
ATOM 1464 O O . GLU A 1 191 ? 10.451 -2.508 -5.138 1.00 95.00 191 GLU A O 1
ATOM 1469 N N . VAL A 1 192 ? 9.633 -4.597 -5.080 1.00 95.44 192 VAL A N 1
ATOM 1470 C CA . VAL A 1 192 ? 8.272 -4.202 -4.711 1.00 95.44 192 VAL A CA 1
ATOM 1471 C C . VAL A 1 192 ? 7.890 -4.863 -3.396 1.00 95.44 192 VAL A C 1
ATOM 1473 O O . VAL A 1 192 ? 7.964 -6.084 -3.273 1.00 95.44 192 VAL A O 1
ATOM 1476 N N . GLY A 1 193 ? 7.479 -4.054 -2.424 1.00 92.94 193 GLY A N 1
ATOM 1477 C CA . GLY A 1 193 ? 6.876 -4.488 -1.167 1.00 92.94 193 GLY A CA 1
ATOM 1478 C C . GLY A 1 193 ? 5.386 -4.165 -1.162 1.00 92.94 193 GLY A C 1
ATOM 1479 O O . GLY A 1 193 ? 4.983 -3.089 -1.605 1.00 92.94 193 GLY A O 1
ATOM 1480 N N . VAL A 1 194 ? 4.562 -5.086 -0.668 1.00 93.25 194 VAL A N 1
ATOM 1481 C CA . VAL A 1 194 ? 3.108 -4.893 -0.577 1.00 93.25 194 VAL A CA 1
ATOM 1482 C C . VAL A 1 194 ? 2.622 -5.352 0.785 1.00 93.25 194 VAL A C 1
ATOM 1484 O O . VAL A 1 194 ? 2.949 -6.452 1.221 1.00 93.25 194 VAL A O 1
ATOM 1487 N N . PHE A 1 195 ? 1.820 -4.525 1.445 1.00 91.44 195 PHE A N 1
ATOM 1488 C CA . PHE A 1 195 ? 1.123 -4.920 2.663 1.00 91.44 195 PHE A CA 1
ATOM 1489 C C . PHE A 1 195 ? -0.190 -4.152 2.818 1.00 91.44 195 PHE A C 1
ATOM 1491 O O . PHE A 1 195 ? -0.348 -3.043 2.306 1.00 91.44 195 PHE A O 1
ATOM 1498 N N . ALA A 1 196 ? -1.135 -4.750 3.530 1.00 92.69 196 ALA A N 1
ATOM 1499 C CA . ALA A 1 196 ? -2.372 -4.127 3.956 1.00 92.69 196 ALA A CA 1
ATOM 1500 C C . ALA A 1 196 ? -2.308 -3.811 5.456 1.00 92.69 196 ALA A C 1
ATOM 1502 O O . ALA A 1 196 ? -1.769 -4.596 6.236 1.00 92.69 196 ALA A O 1
ATOM 1503 N N . SER A 1 197 ? -2.879 -2.682 5.864 1.00 93.44 197 SER A N 1
ATOM 1504 C CA . SER A 1 197 ? -3.030 -2.304 7.271 1.00 93.44 197 SER A CA 1
ATOM 1505 C C . SER A 1 197 ? -4.507 -2.229 7.623 1.00 93.44 197 SER A C 1
ATOM 1507 O O . SER A 1 197 ? -5.253 -1.506 6.964 1.00 93.44 197 SER A O 1
ATOM 1509 N N . LEU A 1 198 ? -4.931 -2.957 8.655 1.00 94.19 198 LEU A N 1
ATOM 1510 C CA . LEU A 1 198 ? -6.279 -2.865 9.212 1.00 94.19 198 LEU A CA 1
ATOM 1511 C C . LEU A 1 198 ? -6.206 -2.340 10.645 1.00 94.19 198 LEU A C 1
ATOM 1513 O O . LEU A 1 198 ? -5.733 -3.035 11.545 1.00 94.19 198 LEU A O 1
ATOM 1517 N N . CYS A 1 199 ? -6.693 -1.120 10.847 1.00 94.56 199 CYS A N 1
ATOM 1518 C CA . CYS A 1 199 ? -6.785 -0.490 12.157 1.00 94.56 199 CYS A CA 1
ATOM 1519 C C . CYS A 1 199 ? -8.042 -0.964 12.891 1.00 94.56 199 CYS A C 1
ATOM 1521 O O . CYS A 1 199 ? -9.125 -1.014 12.308 1.00 94.56 199 CYS A O 1
ATOM 1523 N N . GLN A 1 200 ? -7.897 -1.306 14.170 1.00 93.19 200 GLN A N 1
ATOM 1524 C CA . GLN A 1 200 ? -8.967 -1.858 14.991 1.00 93.19 200 GLN A CA 1
ATOM 1525 C C . GLN A 1 200 ? -9.016 -1.176 16.363 1.00 93.19 200 GLN A C 1
ATOM 1527 O O . GLN A 1 200 ? -7.986 -0.808 16.934 1.00 93.19 200 GLN A O 1
ATOM 1532 N N . TYR A 1 201 ? -10.219 -1.055 16.913 1.00 90.56 201 TYR A N 1
ATOM 1533 C CA . TYR A 1 201 ? -10.450 -0.689 18.306 1.00 90.56 201 TYR A CA 1
ATOM 1534 C C . TYR A 1 201 ? -11.162 -1.831 19.032 1.00 90.56 201 TYR A C 1
ATOM 1536 O O . TYR A 1 201 ? -11.934 -2.578 18.424 1.00 90.56 201 TYR A O 1
ATOM 1544 N N . PHE A 1 202 ? -10.912 -1.990 20.327 1.00 87.06 202 PHE A N 1
ATOM 1545 C CA . PHE A 1 202 ? -11.632 -2.970 21.129 1.00 87.06 202 PHE A CA 1
ATOM 1546 C C . PHE A 1 202 ? -12.943 -2.366 21.636 1.00 87.06 202 PHE A C 1
ATOM 1548 O O . PHE A 1 202 ? -12.949 -1.421 22.419 1.00 87.06 202 PHE A O 1
ATOM 1555 N N . SER A 1 203 ? -14.079 -2.908 21.201 1.00 87.69 203 SER A N 1
ATOM 1556 C CA . SER A 1 203 ? -15.381 -2.502 21.725 1.00 87.69 203 SER A CA 1
ATOM 1557 C C . SER A 1 203 ? -15.648 -3.234 23.035 1.00 87.69 203 SER A C 1
ATOM 1559 O O . SER A 1 203 ? -15.919 -4.432 23.028 1.00 87.69 203 SER A O 1
ATOM 1561 N N . GLU A 1 204 ? -15.607 -2.530 24.166 1.00 83.44 204 GLU A N 1
ATOM 1562 C CA . GLU A 1 204 ? -15.853 -3.142 25.480 1.00 83.44 204 GLU A CA 1
ATOM 1563 C C . GLU A 1 204 ? -17.283 -3.677 25.632 1.00 83.44 204 GLU A C 1
ATOM 1565 O O . GLU A 1 204 ? -17.494 -4.740 26.218 1.00 83.44 204 GLU A O 1
ATOM 1570 N N . SER A 1 205 ? -18.268 -2.974 25.064 1.00 84.62 205 SER A N 1
ATOM 1571 C CA . SER A 1 205 ? -19.677 -3.376 25.112 1.00 84.62 205 SER A CA 1
ATOM 1572 C C . SER A 1 205 ? -19.933 -4.665 24.329 1.00 84.62 205 SER A C 1
ATOM 1574 O O . SER A 1 205 ? -20.620 -5.559 24.822 1.00 84.62 205 SER A O 1
ATOM 1576 N N . ALA A 1 206 ? -19.349 -4.786 23.134 1.00 86.44 206 ALA A N 1
ATOM 1577 C CA . ALA A 1 206 ? -19.477 -5.967 22.283 1.00 86.44 206 ALA A CA 1
ATOM 1578 C C . ALA A 1 206 ? -18.423 -7.055 22.574 1.00 86.44 206 ALA A C 1
ATOM 1580 O O . ALA A 1 206 ? -18.563 -8.183 22.107 1.00 86.44 206 ALA A O 1
ATOM 1581 N N . LYS A 1 207 ? -17.380 -6.730 23.348 1.00 86.44 207 LYS A N 1
ATOM 1582 C CA . LYS A 1 207 ? -16.221 -7.584 23.666 1.00 86.44 207 LYS A CA 1
ATOM 1583 C C . LYS A 1 207 ? -15.531 -8.163 22.422 1.00 86.44 207 LYS A C 1
ATOM 1585 O O . LYS A 1 207 ? -15.188 -9.350 22.386 1.00 86.44 207 LYS A O 1
ATOM 1590 N N . LEU A 1 208 ? -15.352 -7.334 21.395 1.00 91.38 208 LEU A N 1
ATOM 1591 C CA . LEU A 1 208 ? -14.738 -7.723 20.121 1.00 91.38 208 LEU A CA 1
ATOM 1592 C C . LEU A 1 208 ? -14.018 -6.553 19.441 1.00 91.38 208 LEU A C 1
ATOM 1594 O O . LEU A 1 208 ? -14.328 -5.387 19.700 1.00 91.38 208 LEU A O 1
ATOM 1598 N N . TRP A 1 209 ? -13.077 -6.878 18.553 1.00 89.69 209 TRP A N 1
ATOM 1599 C CA . TRP A 1 209 ? -12.344 -5.897 17.753 1.00 89.69 209 TRP A CA 1
ATOM 1600 C C . TRP A 1 209 ? -13.179 -5.402 16.569 1.00 89.69 209 TRP A C 1
ATOM 1602 O O . TRP A 1 209 ? -13.762 -6.192 15.825 1.00 89.69 209 TRP A O 1
ATOM 1612 N N . ARG A 1 210 ? -13.242 -4.081 16.402 1.00 91.69 210 ARG A N 1
ATOM 1613 C CA . ARG A 1 210 ? -14.067 -3.389 15.407 1.00 91.69 210 ARG A CA 1
ATOM 1614 C C . ARG A 1 210 ? -13.245 -2.401 14.589 1.00 91.69 210 ARG A C 1
ATOM 1616 O O . ARG A 1 210 ? -12.183 -1.966 15.018 1.00 91.69 210 ARG A O 1
ATOM 1623 N N . THR A 1 211 ? -13.752 -2.051 13.410 1.00 93.19 211 THR A N 1
ATOM 1624 C CA . THR A 1 211 ? -13.057 -1.202 12.425 1.00 93.19 211 THR A CA 1
ATOM 1625 C C . THR A 1 211 ? -13.823 0.075 12.079 1.00 93.19 211 THR A C 1
ATOM 1627 O O . THR A 1 211 ? -13.286 0.937 11.399 1.00 93.19 211 THR A O 1
ATOM 1630 N N . ASP A 1 212 ? -15.084 0.218 12.494 1.00 91.25 212 ASP A N 1
ATOM 1631 C CA . ASP A 1 212 ? -15.845 1.453 12.269 1.00 91.25 212 ASP A CA 1
ATOM 1632 C C . ASP A 1 212 ? -15.180 2.645 12.960 1.00 91.25 212 ASP A C 1
ATOM 1634 O O . ASP A 1 212 ? -14.716 2.532 14.088 1.00 91.25 212 ASP A O 1
ATOM 1638 N N . GLY A 1 213 ? -15.111 3.791 12.282 1.00 88.38 213 GLY A N 1
ATOM 1639 C CA . GLY A 1 213 ? -14.435 4.977 12.815 1.00 88.38 213 GLY A CA 1
ATOM 1640 C C . GLY A 1 213 ? -12.912 4.840 12.945 1.00 88.38 213 GLY A C 1
ATOM 1641 O O . GLY A 1 213 ? -12.305 5.709 13.569 1.00 88.38 213 GLY A O 1
ATOM 1642 N N . MET A 1 214 ? -12.306 3.789 12.372 1.00 91.69 214 MET A N 1
ATOM 1643 C CA . MET A 1 214 ? -10.857 3.592 12.267 1.00 91.69 214 MET A CA 1
ATOM 1644 C C . MET A 1 214 ? -10.415 3.720 10.810 1.00 91.69 214 MET A C 1
ATOM 1646 O O . MET A 1 214 ? -10.992 3.079 9.936 1.00 91.69 214 MET A O 1
ATOM 1650 N N . VAL A 1 215 ? -9.352 4.480 10.548 1.00 94.38 215 VAL A N 1
ATOM 1651 C CA . VAL A 1 215 ? -8.804 4.648 9.193 1.00 94.38 215 VAL A CA 1
ATOM 1652 C C . VAL A 1 215 ? -7.276 4.568 9.234 1.00 94.38 215 VAL A C 1
ATOM 1654 O O . VAL A 1 215 ? -6.654 5.361 9.941 1.00 94.38 215 VAL A O 1
ATOM 1657 N N . PRO A 1 216 ? -6.631 3.639 8.504 1.00 95.50 216 PRO A N 1
ATOM 1658 C CA . PRO A 1 216 ? -5.179 3.640 8.336 1.00 95.50 216 PRO A CA 1
ATOM 1659 C C . PRO A 1 216 ? -4.695 4.921 7.656 1.00 95.50 216 PRO A C 1
ATOM 1661 O O . PRO A 1 216 ? -5.340 5.417 6.739 1.00 95.50 216 PRO A O 1
ATOM 1664 N N . LEU A 1 217 ? -3.541 5.437 8.070 1.00 95.88 217 LEU A N 1
ATOM 1665 C CA . LEU A 1 217 ? -2.947 6.658 7.526 1.00 95.88 217 LEU A CA 1
ATOM 1666 C C . LEU A 1 217 ? -1.661 6.371 6.744 1.00 95.88 217 LEU A C 1
ATOM 1668 O O . LEU A 1 217 ? -0.986 5.361 6.973 1.00 95.88 217 LEU A O 1
ATOM 1672 N N . ALA A 1 218 ? -1.306 7.295 5.846 1.00 95.44 218 ALA A N 1
ATOM 1673 C CA . ALA A 1 218 ? -0.166 7.195 4.930 1.00 95.44 218 ALA A CA 1
ATOM 1674 C C . ALA A 1 218 ? 1.191 7.086 5.646 1.00 95.44 218 ALA A C 1
ATOM 1676 O O . ALA A 1 218 ? 2.167 6.619 5.066 1.00 95.44 218 ALA A O 1
ATOM 1677 N N . GLU A 1 219 ? 1.268 7.519 6.902 1.00 93.50 219 GLU A N 1
ATOM 1678 C CA . GLU A 1 219 ? 2.450 7.421 7.757 1.00 93.50 219 GLU A CA 1
ATOM 1679 C C . GLU A 1 219 ? 2.781 5.972 8.142 1.00 93.50 219 GLU A C 1
ATOM 1681 O O . GLU A 1 219 ? 3.928 5.691 8.502 1.00 93.50 219 GLU A O 1
ATOM 1686 N N . THR A 1 220 ? 1.811 5.055 8.036 1.00 91.56 220 THR A N 1
ATOM 1687 C CA . THR A 1 220 ? 1.989 3.624 8.308 1.00 91.56 220 THR A CA 1
ATOM 1688 C C . THR A 1 220 ? 3.113 3.029 7.463 1.00 91.56 220 THR A C 1
ATOM 1690 O O . THR A 1 220 ? 3.166 3.209 6.249 1.00 91.56 220 THR A O 1
ATOM 1693 N N . ASN A 1 221 ? 3.993 2.266 8.105 1.00 87.69 221 ASN A N 1
ATOM 1694 C CA . ASN A 1 221 ? 5.069 1.511 7.472 1.00 87.69 221 ASN A CA 1
ATOM 1695 C C . ASN A 1 221 ? 5.190 0.111 8.105 1.00 87.69 221 ASN A C 1
ATOM 1697 O O . ASN A 1 221 ? 4.458 -0.229 9.032 1.00 87.69 221 ASN A O 1
ATOM 1701 N N . ALA A 1 222 ? 6.142 -0.698 7.635 1.00 81.06 222 ALA A N 1
ATOM 1702 C CA . ALA A 1 222 ? 6.337 -2.074 8.105 1.00 81.06 222 ALA A CA 1
ATOM 1703 C C . ALA A 1 222 ? 6.611 -2.213 9.619 1.00 81.06 222 ALA A C 1
ATOM 1705 O O . ALA A 1 222 ? 6.302 -3.244 10.218 1.00 81.06 222 ALA A O 1
ATOM 1706 N N . SER A 1 223 ? 7.188 -1.182 10.240 1.00 80.94 223 SER A N 1
ATOM 1707 C CA . SER A 1 223 ? 7.533 -1.162 11.667 1.00 80.94 223 SER A CA 1
ATOM 1708 C C . SER A 1 223 ? 6.457 -0.526 12.550 1.00 80.94 223 SER A C 1
ATOM 1710 O O . SER A 1 223 ? 6.490 -0.696 13.767 1.00 80.94 223 SER A O 1
ATOM 1712 N N . ARG A 1 224 ? 5.511 0.223 11.970 1.00 86.94 224 ARG A N 1
ATOM 1713 C CA . ARG A 1 224 ? 4.548 1.025 12.729 1.00 86.94 224 ARG A CA 1
ATOM 1714 C C . ARG A 1 224 ? 3.262 1.254 11.950 1.00 86.94 224 ARG A C 1
ATOM 1716 O O . ARG A 1 224 ? 3.292 1.820 10.859 1.00 86.94 224 ARG A O 1
ATOM 1723 N N . ALA A 1 225 ? 2.132 0.911 12.556 1.00 91.06 225 ALA A N 1
ATOM 1724 C CA . ALA A 1 225 ? 0.818 1.293 12.059 1.00 91.06 225 ALA A CA 1
ATOM 1725 C C . ALA A 1 225 ? 0.423 2.666 12.605 1.00 91.06 225 ALA A C 1
ATOM 1727 O O . ALA A 1 225 ? 0.589 2.936 13.793 1.00 91.06 225 ALA A O 1
ATOM 1728 N N . VAL A 1 226 ? -0.109 3.527 11.744 1.00 93.38 226 VAL A N 1
ATOM 1729 C CA . VAL A 1 226 ? -0.637 4.843 12.107 1.00 93.38 226 VAL A CA 1
A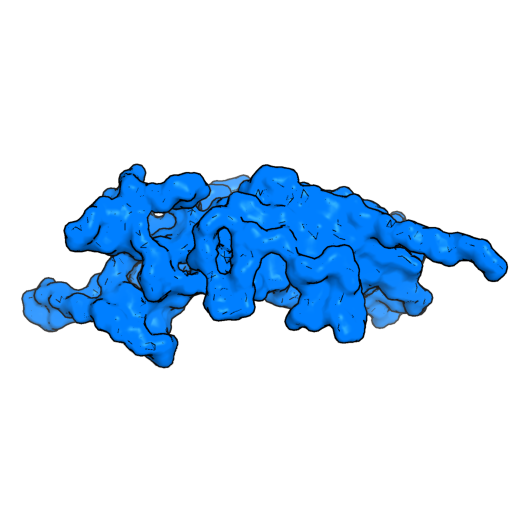TOM 1730 C C . VAL A 1 226 ? -2.091 4.904 11.660 1.00 93.38 226 VAL A C 1
ATOM 1732 O O . VAL A 1 226 ? -2.396 4.642 10.500 1.00 93.38 226 VAL A O 1
ATOM 1735 N N . CYS A 1 227 ? -2.986 5.221 12.585 1.00 94.25 227 CYS A N 1
ATOM 1736 C CA . CYS A 1 227 ? -4.426 5.148 12.403 1.00 94.25 227 CYS A CA 1
ATOM 1737 C C . CYS A 1 227 ? -5.083 6.437 12.899 1.00 94.25 227 CYS A C 1
ATOM 1739 O O . CYS A 1 227 ? -4.722 6.944 13.959 1.00 94.25 227 CYS A O 1
ATOM 1741 N N . SER A 1 228 ? -6.081 6.921 12.173 1.00 92.62 228 SER A N 1
ATOM 1742 C CA . SER A 1 228 ? -7.072 7.860 12.689 1.00 92.62 228 SER A CA 1
ATOM 1743 C C . SER A 1 228 ? -8.182 7.074 13.386 1.00 92.62 228 SER A C 1
ATOM 1745 O O . SER A 1 228 ? -8.618 6.040 12.875 1.00 92.62 228 SER A O 1
ATOM 1747 N N . THR A 1 229 ? -8.614 7.534 14.557 1.00 88.75 229 THR A N 1
ATOM 1748 C CA . THR A 1 229 ? -9.705 6.934 15.330 1.00 88.75 229 THR A CA 1
ATOM 1749 C C . THR A 1 229 ? -10.653 7.990 15.881 1.00 88.75 229 THR A C 1
ATOM 1751 O O . THR A 1 229 ? -10.229 9.050 16.342 1.00 88.75 229 THR A O 1
ATOM 1754 N N . ARG A 1 230 ? -11.946 7.662 15.885 1.00 85.38 230 ARG A N 1
ATOM 1755 C CA . ARG A 1 230 ? -13.013 8.444 16.539 1.00 85.38 230 ARG A CA 1
ATOM 1756 C C . ARG A 1 230 ? -13.434 7.880 17.894 1.00 85.38 230 ARG A C 1
ATOM 1758 O O . ARG A 1 230 ? -14.303 8.438 18.558 1.00 85.38 230 ARG A O 1
ATOM 1765 N N . HIS A 1 231 ? -12.819 6.770 18.289 1.00 83.19 231 HIS A N 1
ATOM 1766 C CA . HIS A 1 231 ? -13.058 6.089 19.556 1.00 83.19 231 HIS A CA 1
ATOM 1767 C C . HIS A 1 231 ? -11.973 6.446 20.554 1.00 83.19 231 HIS A C 1
ATOM 1769 O O . HIS A 1 231 ? -10.847 6.738 20.154 1.00 83.19 231 HIS A O 1
ATOM 1775 N N . LEU A 1 232 ? -12.296 6.353 21.843 1.00 79.12 232 LEU A N 1
ATOM 1776 C CA . LEU A 1 232 ? -11.340 6.459 22.940 1.00 79.12 232 LEU A CA 1
ATOM 1777 C C . LEU A 1 232 ? -11.321 5.172 23.770 1.00 79.12 232 LEU A C 1
ATOM 1779 O O . LEU A 1 232 ? -12.034 5.035 24.761 1.00 79.12 232 LEU A O 1
ATOM 1783 N N . THR A 1 233 ? -10.542 4.195 23.319 1.00 80.88 233 THR A N 1
ATOM 1784 C CA . THR A 1 233 ? -10.478 2.854 23.911 1.00 80.88 233 THR A CA 1
ATOM 1785 C C . THR A 1 233 ? -9.108 2.218 23.640 1.00 80.88 233 THR A C 1
ATOM 1787 O O . THR A 1 233 ? -8.128 2.931 23.426 1.00 80.88 233 THR A O 1
ATOM 1790 N N . ALA A 1 234 ? -8.998 0.892 23.688 1.00 84.56 234 ALA A N 1
ATOM 1791 C CA . ALA A 1 234 ? -7.802 0.180 23.266 1.00 84.56 234 ALA A CA 1
ATOM 1792 C C . ALA A 1 234 ? -7.748 0.069 21.736 1.00 84.56 234 ALA A C 1
ATOM 1794 O O . ALA A 1 234 ? -8.731 -0.303 21.094 1.00 84.56 234 ALA A O 1
ATOM 1795 N N . PHE A 1 235 ? -6.579 0.347 21.166 1.00 86.62 235 PHE A N 1
ATOM 1796 C CA . PHE A 1 235 ? -6.317 0.330 19.731 1.00 86.62 235 PHE A CA 1
ATOM 1797 C C . PHE A 1 235 ? -5.210 -0.647 19.389 1.00 86.62 235 PHE A C 1
ATOM 1799 O O . PHE A 1 235 ? -4.225 -0.785 20.118 1.00 86.62 235 PHE A O 1
ATOM 1806 N N . ALA A 1 236 ? -5.350 -1.250 18.220 1.00 87.56 236 ALA A N 1
ATOM 1807 C CA . ALA A 1 236 ? -4.328 -2.075 17.617 1.00 87.56 236 ALA A CA 1
ATOM 1808 C C . ALA A 1 236 ? -4.453 -2.046 16.095 1.00 87.56 236 ALA A C 1
ATOM 1810 O O . ALA A 1 236 ? -5.445 -1.568 15.542 1.00 87.56 236 ALA A O 1
ATOM 1811 N N . ALA A 1 237 ? -3.457 -2.587 15.409 1.00 89.62 237 ALA A N 1
ATOM 1812 C CA . ALA A 1 237 ? -3.528 -2.795 13.979 1.00 89.62 237 ALA A CA 1
ATOM 1813 C C . ALA A 1 237 ? -2.998 -4.175 13.590 1.00 89.62 237 ALA A C 1
ATOM 1815 O O . ALA A 1 237 ? -2.217 -4.817 14.299 1.00 89.62 237 ALA A O 1
ATOM 1816 N N . SER A 1 238 ? -3.438 -4.614 12.422 1.00 88.25 238 SER A N 1
ATOM 1817 C CA . SER A 1 238 ? -2.929 -5.801 11.751 1.00 88.25 238 SER A CA 1
ATOM 1818 C C . SER A 1 238 ? -2.216 -5.369 10.482 1.00 88.25 238 SER A C 1
ATOM 1820 O O . SER A 1 238 ? -2.832 -4.752 9.613 1.00 88.25 238 SER A O 1
ATOM 1822 N N . LEU A 1 239 ? -0.931 -5.704 10.376 1.00 88.00 239 LEU A N 1
ATOM 1823 C CA . LEU A 1 239 ? -0.141 -5.538 9.161 1.00 88.00 239 LEU A CA 1
ATOM 1824 C C . LEU A 1 239 ? -0.064 -6.894 8.455 1.00 88.00 239 LEU A C 1
ATOM 1826 O O . LEU A 1 239 ? 0.549 -7.832 8.958 1.00 88.00 239 LEU A O 1
ATOM 1830 N N . PHE A 1 240 ? -0.723 -7.005 7.307 1.00 85.12 240 PHE A N 1
ATOM 1831 C CA . PHE A 1 240 ? -0.857 -8.244 6.546 1.00 85.12 240 PHE A CA 1
ATOM 1832 C C . PHE A 1 240 ? -0.107 -8.149 5.218 1.00 85.12 240 PHE A C 1
ATOM 1834 O O . PHE A 1 240 ? -0.298 -7.197 4.468 1.00 85.12 240 PHE A O 1
ATOM 1841 N N . VAL A 1 241 ? 0.707 -9.151 4.892 1.00 84.81 241 VAL A N 1
ATOM 1842 C CA . VAL A 1 241 ? 1.383 -9.260 3.591 1.00 84.81 241 VAL A CA 1
ATOM 1843 C C . VAL A 1 241 ? 0.664 -10.325 2.763 1.00 84.81 241 VAL A C 1
ATOM 1845 O O . VAL A 1 241 ? 0.662 -11.488 3.174 1.00 84.81 241 VAL A O 1
ATOM 1848 N N . PRO A 1 242 ? 0.051 -9.972 1.618 1.00 82.19 242 PRO A N 1
ATOM 1849 C CA . PRO A 1 242 ? -0.615 -10.957 0.777 1.00 82.19 242 PRO A CA 1
ATOM 1850 C C . PRO A 1 242 ? 0.370 -11.998 0.219 1.00 82.19 242 PRO A C 1
ATOM 1852 O O . PRO A 1 242 ? 1.456 -11.621 -0.230 1.00 82.19 242 PRO A O 1
ATOM 1855 N N . PRO A 1 243 ? 0.016 -13.297 0.191 1.00 78.50 243 PRO A N 1
ATOM 1856 C CA . PRO A 1 243 ? 0.774 -14.269 -0.589 1.00 78.50 243 PRO A CA 1
ATOM 1857 C C . PRO A 1 243 ? 0.676 -13.910 -2.077 1.00 78.50 243 PRO A C 1
ATOM 1859 O O . PRO A 1 243 ? -0.366 -13.436 -2.528 1.00 78.50 243 PRO A O 1
ATOM 1862 N N . ASP A 1 244 ? 1.761 -14.113 -2.828 1.00 83.38 244 ASP A N 1
ATOM 1863 C CA . ASP A 1 244 ? 1.831 -13.830 -4.271 1.00 83.38 244 ASP A CA 1
ATOM 1864 C C . ASP A 1 244 ? 1.335 -12.419 -4.651 1.00 83.38 244 ASP A C 1
ATOM 1866 O O . ASP A 1 244 ? 0.718 -12.210 -5.697 1.00 83.38 244 ASP A O 1
ATOM 1870 N N . ALA A 1 245 ? 1.614 -11.425 -3.796 1.00 90.06 245 ALA A N 1
ATOM 1871 C CA . ALA A 1 245 ? 1.071 -10.071 -3.917 1.00 90.06 245 ALA A CA 1
ATOM 1872 C C . ALA A 1 245 ? 1.427 -9.357 -5.229 1.00 90.06 245 ALA A C 1
ATOM 1874 O O . ALA A 1 245 ? 0.808 -8.346 -5.556 1.00 90.06 245 ALA A O 1
ATOM 1875 N N . VAL A 1 246 ? 2.444 -9.824 -5.958 1.00 95.00 246 VAL A N 1
ATOM 1876 C CA . VAL A 1 246 ? 2.979 -9.147 -7.140 1.00 95.00 246 VAL A CA 1
ATOM 1877 C C . VAL A 1 246 ? 3.163 -10.115 -8.304 1.00 95.00 246 VAL A C 1
ATOM 1879 O O . VAL A 1 246 ? 3.773 -11.171 -8.175 1.00 95.00 246 VAL A O 1
ATOM 1882 N N . THR A 1 247 ? 2.712 -9.704 -9.489 1.00 95.69 247 THR A N 1
ATOM 1883 C CA . THR A 1 247 ? 3.067 -10.325 -10.772 1.00 95.69 247 THR A CA 1
ATOM 1884 C C . THR A 1 247 ? 3.624 -9.270 -11.723 1.00 95.69 247 THR A C 1
ATOM 1886 O O . THR A 1 247 ? 3.038 -8.200 -11.885 1.00 95.69 247 THR A O 1
ATOM 1889 N N . PHE A 1 248 ? 4.736 -9.575 -12.393 1.00 96.75 248 PHE A N 1
ATOM 1890 C CA . PHE A 1 248 ? 5.355 -8.676 -13.367 1.00 96.75 248 PHE A CA 1
ATOM 1891 C C . PHE A 1 248 ? 4.914 -9.010 -14.794 1.00 96.75 248 PHE A C 1
ATOM 1893 O O . PHE A 1 248 ? 5.041 -10.145 -15.248 1.00 96.75 248 PHE A O 1
ATOM 1900 N N . ILE A 1 249 ? 4.443 -8.000 -15.518 1.00 96.06 249 ILE A N 1
ATOM 1901 C CA . ILE A 1 249 ? 3.979 -8.089 -16.901 1.00 96.06 249 ILE A CA 1
ATOM 1902 C C . ILE A 1 249 ? 4.867 -7.176 -17.743 1.00 96.06 249 ILE A C 1
ATOM 1904 O O . ILE A 1 249 ? 4.886 -5.959 -17.553 1.00 96.06 249 ILE A O 1
ATOM 1908 N N . ARG A 1 250 ? 5.610 -7.753 -18.690 1.00 92.06 250 ARG A N 1
ATOM 1909 C CA . ARG A 1 250 ? 6.356 -6.963 -19.676 1.00 92.06 250 ARG A CA 1
ATOM 1910 C C . ARG A 1 250 ? 5.411 -6.550 -20.805 1.00 92.06 250 ARG A C 1
ATOM 1912 O O . ARG A 1 250 ? 4.767 -7.433 -21.379 1.00 92.06 250 ARG A O 1
ATOM 1919 N N . PRO A 1 251 ? 5.311 -5.254 -21.141 1.00 81.88 251 PRO A N 1
ATOM 1920 C CA . PRO A 1 251 ? 4.585 -4.824 -22.324 1.00 81.88 251 PRO A CA 1
ATOM 1921 C C . PRO A 1 251 ? 5.162 -5.521 -23.555 1.00 81.88 251 PRO A C 1
ATOM 1923 O O . PRO A 1 251 ? 6.379 -5.628 -23.710 1.00 81.88 251 PRO A O 1
ATOM 1926 N N . VAL A 1 252 ? 4.292 -6.020 -24.429 1.00 74.50 252 VAL A N 1
ATOM 1927 C CA . VAL A 1 252 ? 4.737 -6.616 -25.690 1.00 74.50 252 VAL A CA 1
ATOM 1928 C C . VAL A 1 252 ? 5.417 -5.514 -26.495 1.00 74.50 252 VAL A C 1
ATOM 1930 O O . VAL A 1 252 ? 4.803 -4.478 -26.769 1.00 74.50 252 VAL A O 1
ATOM 1933 N N . SER A 1 253 ? 6.682 -5.716 -26.865 1.00 59.56 253 SER A N 1
ATOM 1934 C CA . SER A 1 253 ? 7.374 -4.794 -27.755 1.00 59.56 253 SER A CA 1
ATOM 1935 C C . SER A 1 253 ? 6.564 -4.687 -29.047 1.00 59.56 253 SER A C 1
ATOM 1937 O O . SER A 1 253 ? 6.322 -5.678 -29.737 1.00 59.56 253 SER A O 1
ATOM 1939 N N . ARG A 1 254 ? 6.121 -3.473 -29.398 1.00 47.12 254 ARG A N 1
ATOM 1940 C CA . ARG A 1 254 ? 5.684 -3.181 -30.768 1.00 47.12 254 ARG A CA 1
ATOM 1941 C C . ARG A 1 254 ? 6.929 -3.202 -31.654 1.00 47.12 254 ARG A C 1
ATOM 1943 O O . ARG A 1 254 ? 7.470 -2.163 -32.012 1.00 47.12 254 ARG A O 1
ATOM 1950 N N . GLY A 1 255 ? 7.435 -4.400 -31.926 1.00 42.03 255 GLY A N 1
ATOM 1951 C CA . GLY A 1 255 ? 8.524 -4.626 -32.856 1.00 42.03 255 GLY A CA 1
ATOM 1952 C C . GLY A 1 255 ? 8.074 -4.288 -34.274 1.00 42.03 255 GLY A C 1
ATOM 1953 O O . GLY A 1 255 ? 7.150 -4.909 -34.785 1.00 42.03 255 GLY A O 1
ATOM 1954 N N . GLY A 1 256 ? 8.744 -3.295 -34.859 1.00 39.97 256 GLY A N 1
ATOM 1955 C CA . GLY A 1 256 ? 9.127 -3.219 -36.270 1.00 39.97 256 GLY A CA 1
ATOM 1956 C C . GLY A 1 256 ? 8.034 -3.313 -37.338 1.00 39.97 256 GLY A C 1
ATOM 1957 O O . GLY A 1 256 ? 7.565 -4.397 -37.683 1.00 39.97 256 GLY A O 1
ATOM 1958 N N . ARG A 1 257 ? 7.781 -2.182 -37.997 1.00 33.31 257 ARG A N 1
ATOM 1959 C CA . ARG A 1 257 ? 7.787 -2.142 -39.463 1.00 33.31 257 ARG A CA 1
ATOM 1960 C C . ARG A 1 257 ? 8.880 -1.193 -39.912 1.00 33.31 257 ARG A C 1
ATOM 1962 O O . ARG A 1 257 ? 9.048 -0.168 -39.216 1.00 33.31 257 ARG A O 1
#

Radius of gyration: 20.97 Å; chains: 1; bounding box: 52×32×80 Å

Foldseek 3Di:
DDFDPPDPQQDFADPPFGFQWTKDADWDADPVRHTDFQFFDDPVRWDKDKTFRPVPPDDPDDDDLDFPWLDKDFAFAQFKKKKKFQLQDPDLQKKKKKFKAKDFPDDDPPDVPLPAFAWKKKAKDLDRDGDPVRGPDIAIDGNCCNVPPDNPRLNGMDIGKSVHDRSNGMMMMMIGFHNDSNTRNGGIIMTIHMKIKQKWFQDPVVRHTDRPQKIWDSSDGPGMTIITHSGRGMIGMGIGGHRSRIDMDGDDPPDDD

Sequence (257 aa):
MFQVEPNPFPFNFVANYTVSTEVASMEFRAENGSQIPISDLDDNQAITVAVNNGSATDSNGAGVTGVPLAGAINVSRCDSVIVRVSAGNSNRQAGLFIQLNFTTLDDGVWSEEREADPSIMTYLHSSNWPNEFNSTDRKRITLSMTRGRDLDHRKYTFFLSPESHDTTLDYYVNVTTGCTTGSPSAGVRLEVGVFASLCQYFSESAKLWRTDGMVPLAETNASRAVCSTRHLTAFAASLFVPPDAVTFIRPVSRGGR

InterPro domains:
  IPR000203 GPS motif [SM00303] (195-244)
  IPR057244 GAIN, subdomain B [PS50221] (110-247)

Organism: NCBI:txid62062

pLDDT: mean 80.45, std 17.12, range [29.38, 98.19]

Secondary structure (DSSP, 8-state):
-EEESS-S--S-PPTT----B-EEE---B-TTS-B-------GGG-EEEEEEBTT-----SS---PPPEEEEEEE-TT-EEEEEE------TT-EEEEEEEEEE-S-S---TT--S--EEEEEEESSSS-BTTB-SEEEEEEHHHHHSSS--GGGTEEEE-TTTS-TTS-EEEEEEE--STTS-SS-EEEEEEEEEEEEEEEETTTTEEE-TTEEE-TT-BTTEEEEEES--SEEEEEEE--TT-EEEEPPPP----

=== Feature glossary ===
Key to the feature types in this record:

— What the protein is —

Primary structure: the covalent order of the twenty standard amino acids along the backbone. Two proteins with the same sequence will (almost always) fold to the same structure; two with 30% identity often share a fold but not the details.

Database cross-references. InterPro integrates a dozen domain/family signature databases into unified entries with residue-range hits. GO terms attach function/process/location labels with evidence codes. CATH codes position the fold in a four-level structural taxonomy. Organism is the NCBI-taxonomy species name.

— Where its atoms are —

The mmCIF block holds the 3D Cartesian coordinates of each backbone atom (N, Cα, C, O) in ångströms. mmCIF is the PDB's canonical archive format — a tagged-loop text representation of the atomic model.

Six rendered views show the 3D structure from the faces of a cube — i.e. along ±x, ±y, ±z. Rendering representation is drawn randomly per protein from cartoon (secondary-structure ribbons), sticks (backbone bonds), or molecular surface; coloring is either N→C rainbow (blue at the N-terminus through red at the C-terminus) or one color per chain.

— Local backbone conformation —

DSSP 8-state secondary structure assigns each residue one of H (α-helix), G (3₁₀-helix), I (π-helix), E (extended β-strand), B (isolated β-bridge), T (hydrogen-bonded turn), S (bend), or '-' (coil). The assignment is computed from backbone hydrogen-bond geometry via the Kabsch–Sander algorithm.

P-SEA three-state annotation labels each residue as helix, strand, or coil based purely on the geometry of the Cα trace. It serves as a fallback when the full backbone (and thus DSSP) is unavailable.

The φ/ψ torsion pair specifies the backbone conformation at each residue. φ rotates about the N–Cα bond, ψ about the Cα–C bond. Steric clashes forbid most of the (φ, ψ) plane — the allowed regions (α-helix basin, β-sheet basin, left-handed helix) are the Ramachandran-allowed regions.

— Global shape and packing —

The geometric summary reports three shape descriptors. Rg (radius of gyration) measures how spread out the Cα atoms are about their centre of mass; compact globular proteins have small Rg, elongated or unfolded ones large. Cα contacts (<8 Å, |i−j|>4) count long-range residue pairs in spatial proximity — high for tightly packed folds, near zero for rods or random coil. The bounding-box extents give the protein's footprint along x, y, z in Å.

Accessible surface area quantifies burial. A residue with SASA near zero is packed into the hydrophobic core; one with SASA >100 Å² sits on the surface. Computed here via the Shrake–Rupley numerical algorithm with a 1.4 Å probe.

Plot images: a contact map (which residues are close in 3D, as an N×N binary image), a Ramachandran scatter (backbone torsion angles, revealing secondary-structure composition at a glance), and — for AlphaFold structures — a PAE heatmap (pairwise prediction confidence).

— Structural neighborhood —

The Foldseek 3Di string encodes local tertiary geometry as a 20-letter alphabet — one character per residue — derived from the relative positions of nearby Cα atoms. Unlike the amino-acid sequence, 3Di is a direct function of the 3D structure, so two proteins with the same fold have similar 3Di strings even at low sequence identity.

Nearest PDB neighbors are the top structural matches found by Foldseek when searching this structure against the entire Protein Data Bank. Each hit reports a TM-score (0 to 1; >0.5 almost always implies the same fold) and an E-value. These are *structural* homologs — they may share no detectable sequence similarity.

— Confidence and disorder —

For AlphaFold models, the B-factor field carries pLDDT — the model's own estimate of local accuracy on a 0–100 scale. Regions with pLDDT<50 should be treated as essentially unmodeled; they often correspond to intrinsically disordered segments.

B-factor (Debye–Waller factor) reflects atomic displacement in the crystal lattice. It is an experimental observable (units Å²), not a prediction; low values mean the atom is pinned down, high values mean i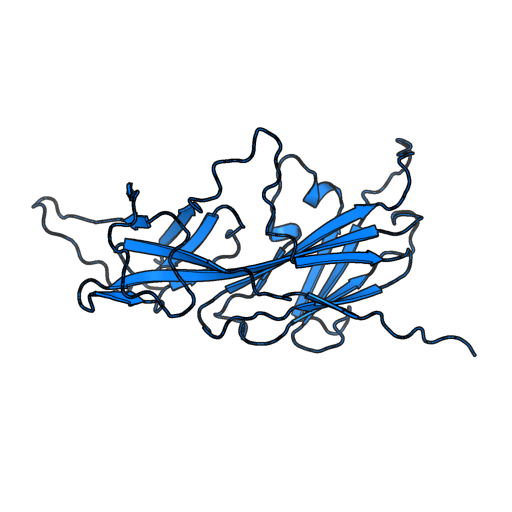t moves or is heterogeneous across the crystal.

Predicted aligned error is AlphaFold's pairwise confidence. Unlike pLDDT (per-residue), PAE is per-residue-pair and captures whether two parts of the structure are correctly placed relative to each other. Units are ångströms of expected positional error.